Protein AF-A0A0C4E0H6-F1 (afdb_monomer_lite)

Sequence (245 aa):
MAPHNDAPSPPGLYSAGFNTNGSAPRPVGPSALRLGDFTPTESPLSSSFGSSSLGNSAGMHLTRPLLPGVYVPTMCFFDPKTEDVDEAMIAEHAVRLAKAGVTGLATQGSNGEAVHLTHEERRLVTSTTRKALDGAGYSDMPLVSLAAGGHGILAGLANIAPRACVRTIELYREGKLAEAQAMQEVLSRGDWTAIQGGVVGVKSGLQSLMGYGGYARSPLPRPTPEQAKKWREGFEELYALEKSL

Radius of gyration: 22.54 Å; chains: 1; bounding box: 62×49×67 Å

pLDDT: mean 73.3, std 23.87, range [27.86, 97.75]

Secondary structure (DSSP, 8-state):
-PPP-PPPPPTTSS-S--------PPP-PPP------------TT--------S--S-------PPPSS-EEEPPP-B-TTT--B-HHHHHHHHHHHHHTT-SEEE-S-TTTGGGTS-HHHHHHHHHHHHHHHHHTT-TTS-EE-GGGT------GGGGT-HHHHHHHHHHHHTT-HHHHHHHHHHHHHHHHHHHHHHHHHHHHHHHHHHS---PPPTTSPPPPHHHHHHHHHHTHHHHHHHHH-

Structure (mmCIF, N/CA/C/O backbone):
data_AF-A0A0C4E0H6-F1
#
_entry.id   AF-A0A0C4E0H6-F1
#
loop_
_atom_site.group_PDB
_atom_site.id
_atom_site.type_symbol
_atom_site.label_atom_id
_atom_site.label_alt_id
_atom_site.label_comp_id
_atom_site.label_asym_id
_atom_site.label_entity_id
_atom_site.label_seq_id
_atom_site.pdbx_PDB_ins_code
_atom_site.Cartn_x
_atom_site.Cartn_y
_atom_site.Cartn_z
_atom_site.occupancy
_atom_site.B_iso_or_equiv
_atom_site.auth_seq_id
_atom_site.auth_comp_id
_atom_site.auth_asym_id
_atom_site.auth_atom_id
_atom_site.pdbx_PDB_model_num
ATOM 1 N N . MET A 1 1 ? -11.657 11.961 -35.311 1.00 38.44 1 MET A N 1
ATOM 2 C CA . MET A 1 1 ? -12.016 10.901 -34.343 1.00 38.44 1 MET A CA 1
ATOM 3 C C . MET A 1 1 ? -12.626 9.755 -35.126 1.00 38.44 1 MET A C 1
ATOM 5 O O . MET A 1 1 ? -13.527 10.017 -35.909 1.00 38.44 1 MET A O 1
ATOM 9 N N . ALA A 1 2 ? -12.116 8.533 -34.980 1.00 30.56 2 ALA A N 1
ATOM 10 C CA . ALA A 1 2 ? -12.784 7.353 -35.527 1.00 30.56 2 ALA A CA 1
ATOM 11 C C . ALA A 1 2 ? -13.873 6.897 -34.533 1.00 30.56 2 ALA A C 1
ATOM 13 O O . ALA A 1 2 ? -13.603 6.916 -33.330 1.00 30.56 2 ALA A O 1
ATOM 14 N N . PRO A 1 3 ? -15.087 6.540 -34.986 1.00 39.16 3 PRO A N 1
ATOM 15 C CA . PRO A 1 3 ? -16.165 6.130 -34.093 1.00 39.16 3 PRO A CA 1
ATOM 16 C C . PRO A 1 3 ? -15.876 4.750 -33.483 1.00 39.16 3 PRO A C 1
ATOM 18 O O . PRO A 1 3 ? -15.485 3.814 -34.178 1.00 39.16 3 PRO A O 1
ATOM 21 N N . HIS A 1 4 ? -16.058 4.644 -32.167 1.00 40.97 4 HIS A N 1
ATOM 22 C CA . HIS A 1 4 ? -16.036 3.387 -31.423 1.00 40.97 4 HIS A CA 1
ATOM 23 C C . HIS A 1 4 ? -17.322 2.606 -31.749 1.00 40.97 4 HIS A C 1
ATOM 25 O O . HIS A 1 4 ? -18.414 3.084 -31.458 1.00 40.97 4 HIS A O 1
ATOM 31 N N . ASN A 1 5 ? -17.201 1.422 -32.353 1.00 39.44 5 ASN A N 1
ATOM 32 C CA . ASN A 1 5 ? -18.299 0.458 -32.440 1.00 39.44 5 ASN A CA 1
ATOM 33 C C . ASN A 1 5 ? -18.228 -0.452 -31.212 1.00 39.44 5 ASN A C 1
ATOM 35 O O . ASN A 1 5 ? -17.562 -1.489 -31.238 1.00 39.44 5 ASN A O 1
ATOM 39 N N . ASP A 1 6 ? -18.887 -0.054 -30.128 1.00 55.16 6 ASP A N 1
ATOM 40 C CA . ASP A 1 6 ? -19.193 -0.986 -29.047 1.00 55.16 6 ASP A CA 1
ATOM 41 C C . ASP A 1 6 ? -20.235 -1.997 -29.550 1.00 55.16 6 ASP A C 1
ATOM 43 O O . ASP A 1 6 ? -21.166 -1.644 -30.277 1.00 55.16 6 ASP A O 1
ATOM 47 N N . ALA A 1 7 ? -20.081 -3.272 -29.184 1.00 40.34 7 ALA A N 1
ATOM 48 C CA . ALA A 1 7 ? -21.150 -4.243 -29.384 1.00 40.34 7 ALA A CA 1
ATOM 49 C C . ALA A 1 7 ? -22.369 -3.774 -28.565 1.00 40.34 7 ALA A C 1
ATOM 51 O O . ALA A 1 7 ? -22.211 -3.526 -27.366 1.00 40.34 7 ALA A O 1
ATOM 52 N N . PRO A 1 8 ? -23.563 -3.620 -29.166 1.00 41.94 8 PRO A N 1
ATOM 53 C CA . PRO A 1 8 ? -24.724 -3.160 -28.424 1.00 41.94 8 PRO A CA 1
ATOM 54 C C . PRO A 1 8 ? -25.072 -4.187 -27.346 1.00 41.94 8 PRO A C 1
ATOM 56 O O . PRO A 1 8 ? -25.330 -5.356 -27.640 1.00 41.94 8 PRO A O 1
ATOM 59 N N . SER A 1 9 ? -25.096 -3.742 -26.090 1.00 42.88 9 SER A N 1
ATOM 60 C CA . SER A 1 9 ? -25.770 -4.469 -25.017 1.00 42.88 9 SER A CA 1
ATOM 61 C C . SER A 1 9 ? -27.219 -4.727 -25.451 1.00 42.88 9 SER A C 1
ATOM 63 O O . SER A 1 9 ? -27.852 -3.802 -25.972 1.00 42.88 9 SER A O 1
ATOM 65 N N . PRO A 1 10 ? -27.769 -5.941 -25.272 1.00 43.47 10 PRO A N 1
ATOM 66 C CA . PRO A 1 10 ? -29.134 -6.235 -25.687 1.00 43.47 10 PRO A CA 1
ATOM 67 C C . PRO A 1 10 ? -30.111 -5.238 -25.033 1.00 43.47 10 PRO A C 1
ATOM 69 O O . PRO A 1 10 ? -30.082 -5.065 -23.809 1.00 43.47 10 PRO A O 1
ATOM 72 N N . PRO A 1 11 ? -30.950 -4.540 -25.820 1.00 37.25 11 PRO A N 1
ATOM 73 C CA . PRO A 1 11 ? -31.874 -3.550 -25.283 1.00 37.25 11 PRO A CA 1
ATOM 74 C C . PRO A 1 11 ? -32.958 -4.245 -24.446 1.00 37.25 11 PRO A C 1
ATOM 76 O O . PRO A 1 11 ? -33.650 -5.129 -24.944 1.00 37.25 11 PRO A O 1
ATOM 79 N N . GLY A 1 12 ? -33.105 -3.844 -23.175 1.00 43.94 12 GLY A N 1
ATOM 80 C CA . GLY A 1 12 ? -34.230 -4.262 -22.321 1.00 43.94 12 GLY A CA 1
ATOM 81 C C . GLY A 1 12 ? -33.934 -4.599 -20.853 1.00 43.94 12 GLY A C 1
ATOM 82 O O . GLY A 1 12 ? -34.880 -4.801 -20.101 1.00 43.94 12 GLY A O 1
ATOM 83 N N . LEU A 1 13 ? -32.675 -4.640 -20.399 1.00 39.34 13 LEU A N 1
ATOM 84 C CA . LEU A 1 13 ? -32.350 -5.085 -19.025 1.00 39.34 13 LEU A CA 1
ATOM 85 C C . LEU A 1 13 ? -32.173 -3.970 -17.980 1.00 39.34 13 LEU A C 1
ATOM 87 O O . LEU A 1 13 ? -32.006 -4.263 -16.799 1.00 39.34 13 LEU A O 1
ATOM 91 N N . TYR A 1 14 ? -32.252 -2.697 -18.377 1.00 41.62 14 TYR A N 1
ATOM 92 C CA . TYR A 1 14 ? -31.982 -1.568 -17.480 1.00 41.62 14 TYR A CA 1
ATOM 93 C C . TYR A 1 14 ? -32.961 -0.421 -17.721 1.00 41.62 14 TYR A C 1
ATOM 95 O O . TYR A 1 14 ? -32.590 0.591 -18.304 1.00 41.62 14 TYR A O 1
ATOM 103 N N . SER A 1 15 ? -34.227 -0.599 -17.339 1.00 35.44 15 SER A N 1
ATOM 104 C CA . SER A 1 15 ? -35.131 0.468 -16.871 1.00 35.44 15 SER A CA 1
ATOM 105 C C . SER A 1 15 ? -36.555 -0.067 -16.758 1.00 35.44 15 SER A C 1
ATOM 107 O O . SER A 1 15 ? -37.326 -0.026 -17.712 1.00 35.44 15 SER A O 1
ATOM 109 N N . ALA A 1 16 ? -36.935 -0.491 -15.558 1.00 33.41 16 ALA A N 1
ATOM 110 C CA . ALA A 1 16 ? -38.291 -0.257 -15.090 1.00 33.41 16 ALA A CA 1
ATOM 111 C C . ALA A 1 16 ? -38.191 0.708 -13.902 1.00 33.41 16 ALA A C 1
ATOM 113 O O . ALA A 1 16 ? -37.859 0.305 -12.793 1.00 33.41 16 ALA A O 1
ATOM 114 N N . GLY A 1 17 ? -38.455 1.990 -14.177 1.00 34.19 17 GLY A N 1
ATOM 115 C CA . GLY A 1 17 ? -38.968 2.935 -13.185 1.00 34.19 17 GLY A CA 1
ATOM 116 C C . GLY A 1 17 ? -37.952 3.831 -12.485 1.00 34.19 17 GLY A C 1
ATOM 117 O O . GLY A 1 17 ? -37.821 3.758 -11.269 1.00 34.19 17 GLY A O 1
ATOM 118 N N . PHE A 1 18 ? -37.331 4.762 -13.213 1.00 31.30 18 PHE A N 1
ATOM 119 C CA . PHE A 1 18 ? -36.891 6.020 -12.600 1.00 31.30 18 PHE A CA 1
ATOM 120 C C . PHE A 1 18 ? -37.635 7.204 -13.232 1.00 31.30 18 PHE A C 1
ATOM 122 O O . PHE A 1 18 ? -37.412 7.551 -14.386 1.00 31.30 18 PHE A O 1
ATOM 129 N N . ASN A 1 19 ? -38.495 7.805 -12.401 1.00 36.66 19 ASN A N 1
ATOM 130 C CA . ASN A 1 19 ? -39.234 9.069 -12.525 1.00 36.66 19 ASN A CA 1
ATOM 131 C C . ASN A 1 19 ? -40.496 9.122 -13.406 1.00 36.66 19 ASN A C 1
ATOM 133 O O . ASN A 1 19 ? -40.440 9.135 -14.629 1.00 36.66 19 ASN A O 1
ATOM 137 N N . THR A 1 20 ? -41.658 9.345 -12.777 1.00 35.31 20 THR A N 1
ATOM 138 C CA . THR A 1 20 ? -42.216 10.703 -12.554 1.00 35.31 20 THR A CA 1
ATOM 139 C C . THR A 1 20 ? -43.505 10.663 -11.705 1.00 35.31 20 THR A C 1
ATOM 141 O O . THR A 1 20 ? -44.251 9.692 -11.748 1.00 35.31 20 THR A O 1
ATOM 144 N N . ASN A 1 21 ? -43.749 11.766 -10.977 1.00 31.03 21 ASN A N 1
ATOM 145 C CA . ASN A 1 21 ? -44.987 12.219 -10.307 1.00 31.03 21 ASN A CA 1
ATOM 146 C C . ASN A 1 21 ? -45.155 11.980 -8.786 1.00 31.03 21 ASN A C 1
ATOM 148 O O . ASN A 1 21 ? -45.764 11.019 -8.337 1.00 31.03 21 ASN A O 1
ATOM 152 N N . GLY A 1 22 ? -44.748 12.989 -8.000 1.00 42.62 22 GLY A N 1
ATOM 153 C CA . GLY A 1 22 ? -45.728 13.755 -7.212 1.00 42.62 22 GLY A CA 1
ATOM 154 C C . GLY A 1 22 ? -46.175 13.266 -5.828 1.00 42.62 22 GLY A C 1
ATOM 155 O O . GLY A 1 22 ? -47.286 13.606 -5.433 1.00 42.62 22 GLY A O 1
ATOM 156 N N . SER A 1 23 ? -45.366 12.544 -5.050 1.00 32.97 23 SER A N 1
ATOM 157 C CA . SER A 1 23 ? -45.744 12.186 -3.669 1.00 32.97 23 SER A CA 1
ATOM 158 C C . SER A 1 23 ? -44.582 12.295 -2.677 1.00 32.97 23 SER A C 1
ATOM 160 O O . SER A 1 23 ? -43.460 11.922 -3.006 1.00 32.97 23 SER A O 1
ATOM 162 N N . ALA A 1 24 ? -44.885 12.816 -1.482 1.00 36.06 24 ALA A N 1
ATOM 163 C CA . ALA A 1 24 ? -43.998 13.108 -0.349 1.00 36.06 24 ALA A CA 1
ATOM 164 C C . ALA A 1 24 ? -42.931 12.025 -0.039 1.00 36.06 24 ALA A C 1
ATOM 166 O O . ALA A 1 24 ? -43.155 10.847 -0.329 1.00 36.06 24 ALA A O 1
ATOM 167 N N . PRO A 1 25 ? -41.789 12.392 0.587 1.00 34.78 25 PRO A N 1
ATOM 168 C CA . PRO A 1 25 ? -40.714 11.448 0.888 1.00 34.78 25 PRO A CA 1
ATOM 169 C C . PRO A 1 25 ? -41.218 10.281 1.749 1.00 34.78 25 PRO A C 1
ATOM 171 O O . PRO A 1 25 ? -41.785 10.478 2.824 1.00 34.78 25 PRO A O 1
ATOM 174 N N . ARG A 1 26 ? -41.010 9.049 1.262 1.00 32.28 26 ARG A N 1
ATOM 175 C CA . ARG A 1 26 ? -41.299 7.820 2.012 1.00 32.28 26 ARG A CA 1
ATOM 176 C C . ARG A 1 26 ? -40.284 7.640 3.152 1.00 32.28 26 ARG A C 1
ATOM 178 O O . ARG A 1 26 ? -39.106 7.934 2.948 1.00 32.28 26 ARG A O 1
ATOM 185 N N . PRO A 1 27 ? -40.695 7.087 4.307 1.00 32.78 27 PRO A N 1
ATOM 186 C CA . PRO A 1 27 ? -39.764 6.732 5.371 1.00 32.78 27 PRO A CA 1
ATOM 187 C C . PRO A 1 27 ? -38.804 5.641 4.885 1.00 32.78 27 PRO A C 1
ATOM 189 O O . PRO A 1 27 ? -39.230 4.666 4.260 1.00 32.78 27 PRO A O 1
ATOM 192 N N . VAL A 1 28 ? -37.516 5.796 5.187 1.00 41.84 28 VAL A N 1
ATOM 193 C CA . VAL A 1 28 ? -36.488 4.791 4.898 1.00 41.84 28 VAL A CA 1
ATOM 194 C C . VAL A 1 28 ? -36.649 3.645 5.900 1.00 41.84 28 VAL A C 1
ATOM 196 O O . VAL A 1 28 ? -36.271 3.764 7.062 1.00 41.84 28 VAL A O 1
ATOM 199 N N . GLY A 1 29 ? -37.277 2.553 5.464 1.00 36.75 29 GLY A N 1
ATOM 200 C CA . GLY A 1 29 ? -37.280 1.278 6.185 1.00 36.75 29 GLY A CA 1
ATOM 201 C C . GLY A 1 29 ? -35.972 0.501 5.965 1.00 36.75 29 GLY A C 1
ATOM 202 O O . GLY A 1 29 ? -35.246 0.792 5.010 1.00 36.75 29 GLY A O 1
ATOM 203 N N . PRO A 1 30 ? -35.652 -0.484 6.824 1.00 34.16 30 PRO A N 1
ATOM 204 C CA . PRO A 1 30 ? -34.407 -1.241 6.741 1.00 34.16 30 PRO A CA 1
ATOM 205 C C . PRO A 1 30 ? -34.328 -2.035 5.430 1.00 34.16 30 PRO A C 1
ATOM 207 O O . PRO A 1 30 ? -35.308 -2.637 4.988 1.00 34.16 30 PRO A O 1
ATOM 210 N N . SER A 1 31 ? -33.147 -2.009 4.810 1.00 36.25 31 SER A N 1
ATOM 211 C CA . SER A 1 31 ? -32.854 -2.650 3.525 1.00 36.25 31 SER A CA 1
ATOM 212 C C . SER A 1 31 ? -33.171 -4.152 3.544 1.00 36.25 31 SER A C 1
ATOM 214 O O . SER A 1 31 ? -32.832 -4.861 4.491 1.00 36.25 31 SER A O 1
ATOM 216 N N . ALA A 1 32 ? -33.803 -4.644 2.477 1.00 34.06 32 ALA A N 1
ATOM 217 C CA . ALA A 1 32 ? -34.309 -6.011 2.327 1.00 34.06 32 ALA A CA 1
ATOM 218 C C . ALA A 1 32 ? -33.229 -7.066 1.995 1.00 34.06 32 ALA A C 1
ATOM 220 O O . ALA A 1 32 ? -33.521 -8.075 1.357 1.00 34.06 32 ALA A O 1
ATOM 221 N N . LEU A 1 33 ? -31.990 -6.880 2.454 1.00 33.66 33 LEU A N 1
ATOM 222 C CA . LEU A 1 33 ? -30.971 -7.934 2.446 1.00 33.66 33 LEU A CA 1
ATOM 223 C C . LEU A 1 33 ? -31.203 -8.867 3.644 1.00 33.66 33 LEU A C 1
ATOM 225 O O . LEU A 1 33 ? -30.426 -8.888 4.596 1.00 33.66 33 LEU A O 1
ATOM 229 N N . ARG A 1 34 ? -32.316 -9.612 3.638 1.00 32.59 34 ARG A N 1
ATOM 230 C CA . ARG A 1 34 ? -32.509 -10.710 4.593 1.00 32.59 34 ARG A CA 1
ATOM 231 C C . ARG A 1 34 ? -31.745 -11.943 4.118 1.00 32.59 34 ARG A C 1
ATOM 233 O O . ARG A 1 34 ? -31.964 -12.423 3.010 1.00 32.59 34 ARG A O 1
ATOM 240 N N . LEU A 1 35 ? -30.870 -12.407 5.012 1.00 36.66 35 LEU A N 1
ATOM 241 C CA . LEU A 1 35 ? -30.240 -13.723 5.073 1.00 36.66 35 LEU A CA 1
ATOM 242 C C . LEU A 1 35 ? -31.135 -14.820 4.474 1.00 36.66 35 LEU A C 1
ATOM 244 O O . LEU A 1 35 ? -32.225 -15.076 4.981 1.00 36.66 35 LEU A O 1
ATOM 248 N N . GLY A 1 36 ? -30.628 -15.522 3.462 1.00 28.92 36 GLY A N 1
ATOM 249 C CA . GLY A 1 36 ? -30.818 -16.968 3.447 1.00 28.92 36 GLY A CA 1
ATOM 250 C C . GLY A 1 36 ? -29.901 -17.539 4.525 1.00 28.92 36 GLY A C 1
ATOM 251 O O . GLY A 1 36 ? -28.746 -17.117 4.604 1.00 28.92 36 GLY A O 1
ATOM 252 N N . ASP A 1 37 ? -30.425 -18.420 5.375 1.00 34.72 37 ASP A N 1
ATOM 253 C CA . ASP A 1 37 ? -29.683 -19.097 6.438 1.00 34.72 37 ASP A CA 1
ATOM 254 C C . ASP A 1 37 ? -28.459 -19.820 5.862 1.00 34.72 37 ASP A C 1
ATOM 256 O O . ASP A 1 37 ? -28.522 -20.965 5.416 1.00 34.72 37 ASP A O 1
ATOM 260 N N . PHE A 1 38 ? -27.319 -19.133 5.856 1.00 33.09 38 PHE A N 1
ATOM 261 C CA . PHE A 1 38 ? -26.025 -19.746 5.622 1.00 33.09 38 PHE A CA 1
ATOM 262 C C . PHE A 1 38 ? -25.625 -20.446 6.917 1.00 33.09 38 PHE A C 1
ATOM 264 O O . PHE A 1 38 ? -25.011 -19.858 7.805 1.00 33.09 38 PHE A O 1
ATOM 271 N N . THR A 1 39 ? -25.969 -21.724 7.031 1.00 33.44 39 THR A N 1
ATOM 272 C CA . THR A 1 39 ? -25.199 -22.628 7.884 1.00 33.44 39 THR A CA 1
ATOM 273 C C . THR A 1 39 ? -23.803 -22.733 7.266 1.00 33.44 39 THR A C 1
ATOM 275 O O . THR A 1 39 ? -23.714 -23.131 6.100 1.00 33.44 39 THR A O 1
ATOM 278 N N . PRO A 1 40 ? -22.716 -22.373 7.969 1.00 35.38 40 PRO A N 1
ATOM 279 C CA . PRO A 1 40 ? -21.374 -22.533 7.433 1.00 35.38 40 PRO A CA 1
ATOM 280 C C . PRO A 1 40 ? -21.113 -24.032 7.271 1.00 35.38 40 PRO A C 1
ATOM 282 O O . PRO A 1 40 ? -20.831 -24.733 8.237 1.00 35.38 40 PRO A O 1
ATOM 285 N N . THR A 1 41 ? -21.249 -24.557 6.057 1.00 35.12 41 THR A N 1
ATOM 286 C CA . THR A 1 41 ? -20.635 -25.840 5.724 1.00 35.12 41 THR A CA 1
ATOM 287 C C . THR A 1 41 ? -19.135 -25.613 5.769 1.00 35.12 41 THR A C 1
ATOM 289 O O . THR A 1 41 ? -18.645 -24.724 5.067 1.00 35.12 41 THR A O 1
ATOM 292 N N . GLU A 1 42 ? -18.436 -26.367 6.619 1.00 32.16 42 GLU A N 1
ATOM 293 C CA . GLU A 1 42 ? -16.986 -26.300 6.782 1.00 32.16 42 GLU A CA 1
ATOM 294 C C . GLU A 1 42 ? -16.299 -26.337 5.416 1.00 32.16 42 GLU A C 1
ATOM 296 O O . GLU A 1 42 ? -16.199 -27.368 4.751 1.00 32.16 42 GLU A O 1
ATOM 301 N N . SER A 1 43 ? -15.846 -25.168 4.970 1.00 36.41 43 SER A N 1
ATOM 302 C CA . SER A 1 43 ? -14.885 -25.089 3.888 1.00 36.41 43 SER A CA 1
ATOM 303 C C . SER A 1 43 ? -13.557 -25.602 4.444 1.00 36.41 43 SER A C 1
ATOM 305 O O . SER A 1 43 ? -13.161 -25.160 5.524 1.00 36.41 43 SER A O 1
ATOM 307 N N . PRO A 1 44 ? -12.807 -26.451 3.725 1.00 31.31 44 PRO A N 1
ATOM 308 C CA . PRO A 1 44 ? -11.457 -26.848 4.130 1.00 31.31 44 PRO A CA 1
ATOM 309 C C . PRO A 1 44 ? -10.467 -25.665 4.188 1.00 31.31 44 PRO A C 1
ATOM 311 O O . PRO A 1 44 ? -9.332 -25.834 4.619 1.00 31.31 44 PRO A O 1
ATOM 314 N N . LEU A 1 45 ? -10.892 -24.459 3.785 1.00 33.94 45 LEU A N 1
ATOM 315 C CA . LEU A 1 45 ? -10.165 -23.196 3.958 1.00 33.94 45 LEU A CA 1
ATOM 316 C C . LEU A 1 45 ? -10.609 -22.396 5.204 1.00 33.94 45 LEU A C 1
ATOM 318 O O . LEU A 1 45 ? -10.070 -21.324 5.465 1.00 33.94 45 LEU A O 1
ATOM 322 N N . SER A 1 46 ? -11.591 -22.890 5.965 1.00 37.31 46 SER A N 1
ATOM 323 C CA . SER A 1 46 ? -12.155 -22.269 7.171 1.00 37.31 46 SER A CA 1
ATOM 324 C C . SER A 1 46 ? -11.554 -22.874 8.438 1.00 37.31 46 SER A C 1
ATOM 326 O O . SER A 1 46 ? -12.256 -23.375 9.313 1.00 37.31 46 SER A O 1
ATOM 328 N N . SER A 1 47 ? -10.236 -22.829 8.571 1.00 30.94 47 SER A N 1
ATOM 329 C CA . SER A 1 47 ? -9.611 -23.028 9.874 1.00 30.94 47 SER A CA 1
ATOM 330 C C . SER A 1 47 ? -9.757 -21.737 10.682 1.00 30.94 47 SER A C 1
ATOM 332 O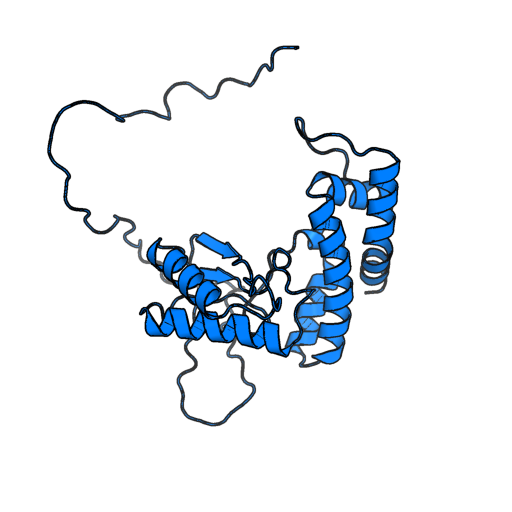 O . SER A 1 47 ? -9.082 -20.742 10.414 1.00 30.94 47 SER A O 1
ATOM 334 N N . SER A 1 48 ? -10.660 -21.753 11.664 1.00 35.22 48 SER A N 1
ATOM 335 C CA . SER A 1 48 ? -10.698 -20.784 12.761 1.00 35.22 48 SER A CA 1
ATOM 336 C C . SER A 1 48 ? -9.315 -20.709 13.407 1.00 35.22 48 SER A C 1
ATOM 338 O O . SER A 1 48 ? -8.906 -21.627 14.113 1.00 35.22 48 SER A O 1
ATOM 340 N N . PHE A 1 49 ? -8.580 -19.628 13.158 1.00 36.09 49 PHE A N 1
ATOM 341 C CA . PHE A 1 49 ? -7.271 -19.409 13.764 1.00 36.09 49 PHE A CA 1
ATOM 342 C C . PHE A 1 49 ? -7.401 -18.446 14.942 1.00 36.09 49 PHE A C 1
ATOM 344 O O . PHE A 1 49 ? -7.588 -17.243 14.773 1.00 36.09 49 PHE A O 1
ATOM 351 N N . GLY A 1 50 ? -7.294 -18.991 16.155 1.00 31.89 50 GLY A N 1
ATOM 352 C CA . GLY A 1 50 ? -7.035 -18.204 17.353 1.00 31.89 50 GLY A CA 1
ATOM 353 C C . GLY A 1 50 ? -5.582 -17.737 17.346 1.00 31.89 50 GLY A C 1
ATOM 354 O O . GLY A 1 50 ? -4.668 -18.557 17.383 1.00 31.89 50 GLY A O 1
ATOM 355 N N . SER A 1 51 ? -5.365 -16.423 17.288 1.00 33.97 51 SER A N 1
ATOM 356 C CA . SER A 1 51 ? -4.041 -15.830 17.477 1.00 33.97 51 SER A CA 1
ATOM 357 C C . SER A 1 51 ? -3.715 -15.829 18.969 1.00 33.97 51 SER A C 1
ATOM 359 O O . SER A 1 51 ? -4.173 -14.970 19.720 1.00 33.97 51 SER A O 1
ATOM 361 N N . SER A 1 52 ? -2.966 -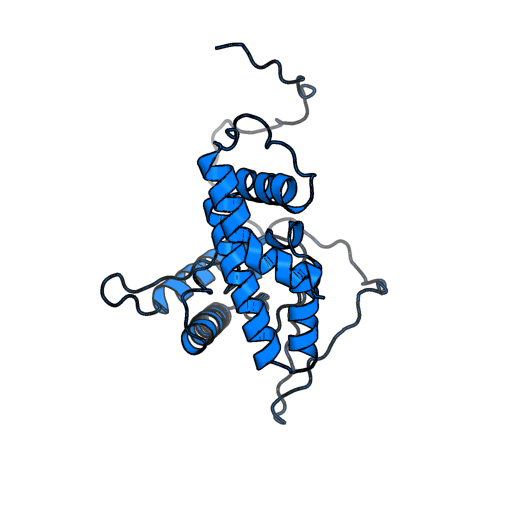16.828 19.429 1.00 33.94 52 SER A N 1
ATOM 362 C CA . SER A 1 52 ? -2.405 -16.836 20.777 1.00 33.94 52 SER A CA 1
ATOM 363 C C . SER A 1 52 ? -0.999 -16.240 20.749 1.00 33.94 52 SER A C 1
ATOM 365 O O . SER A 1 52 ? -0.021 -16.966 20.583 1.00 33.94 52 SER A O 1
ATOM 367 N N . SER A 1 53 ? -0.876 -14.929 20.951 1.00 34.44 53 SER A N 1
ATOM 368 C CA . SER A 1 53 ? 0.298 -14.383 21.636 1.00 34.44 53 SER A CA 1
ATOM 369 C C . SER A 1 53 ? 0.034 -12.994 22.226 1.00 34.44 53 SER A C 1
ATOM 371 O O . SER A 1 53 ? -0.419 -12.083 21.543 1.00 34.44 53 SER A O 1
ATOM 373 N N . LEU A 1 54 ? 0.410 -12.879 23.510 1.00 35.47 54 LEU A N 1
ATOM 374 C CA . LEU A 1 54 ? 0.470 -11.707 24.398 1.00 35.47 54 LEU A CA 1
ATOM 375 C C . LEU A 1 54 ? -0.767 -11.441 25.282 1.00 35.47 54 LEU A C 1
ATOM 377 O O . LEU A 1 54 ? -1.706 -10.754 24.900 1.00 35.47 54 LEU A O 1
ATOM 381 N N . GLY A 1 55 ? -0.669 -11.900 26.539 1.00 27.86 55 GLY A N 1
ATOM 382 C CA . GLY A 1 55 ? -1.377 -11.319 27.686 1.00 27.86 55 GLY A CA 1
ATOM 383 C C . GLY A 1 55 ? -2.444 -12.211 28.318 1.00 27.86 55 GLY A C 1
ATOM 384 O O . GLY A 1 55 ? -3.581 -12.259 27.866 1.00 27.86 55 GLY A O 1
ATOM 385 N N . ASN A 1 56 ? -2.089 -12.872 29.420 1.00 35.91 56 ASN A N 1
ATOM 386 C CA . ASN A 1 56 ? -3.019 -13.588 30.286 1.00 35.91 56 ASN A CA 1
ATOM 387 C C . ASN A 1 56 ? -3.899 -12.584 31.059 1.00 35.91 56 ASN A C 1
ATOM 389 O O . ASN A 1 56 ? -3.556 -12.204 32.173 1.00 35.91 56 ASN A O 1
ATOM 393 N N . SER A 1 57 ? -5.010 -12.153 30.458 1.00 31.56 57 SER A N 1
ATOM 394 C CA . SER A 1 57 ? -6.131 -11.480 31.127 1.00 31.56 57 SER A CA 1
ATOM 395 C C . SER A 1 57 ? -7.423 -11.860 30.407 1.00 31.56 57 SER A C 1
ATOM 397 O O . SER A 1 57 ? -7.490 -11.794 29.184 1.00 31.56 57 SER A O 1
ATOM 399 N N . ALA A 1 58 ? -8.439 -12.276 31.163 1.00 32.50 58 ALA A N 1
ATOM 400 C CA . ALA A 1 58 ? -9.723 -12.801 30.697 1.00 32.50 58 ALA A CA 1
ATOM 401 C C . ALA A 1 58 ? -10.576 -11.781 29.902 1.00 32.50 58 ALA A C 1
ATOM 403 O O . ALA A 1 58 ? -11.600 -11.301 30.381 1.00 32.50 58 ALA A O 1
ATOM 404 N N . GLY A 1 59 ? -10.164 -11.454 28.678 1.00 32.16 59 GLY A N 1
ATOM 405 C CA . GLY A 1 59 ? -10.968 -10.756 27.681 1.00 32.16 59 GLY A CA 1
ATOM 406 C C . GLY A 1 59 ? -11.309 -11.720 26.552 1.00 32.16 59 GLY A C 1
ATOM 407 O O . GLY A 1 59 ? -10.411 -12.296 25.944 1.00 32.16 59 GLY A O 1
ATOM 408 N N . MET A 1 60 ? -12.597 -11.922 26.272 1.00 35.06 60 MET A N 1
ATOM 409 C CA . MET A 1 60 ? -13.029 -12.662 25.086 1.00 35.06 60 MET A CA 1
ATOM 410 C C . MET A 1 60 ? -12.352 -12.054 23.852 1.00 35.06 60 MET A C 1
ATOM 412 O O . MET A 1 60 ? -12.551 -10.874 23.559 1.00 35.06 60 MET A O 1
ATOM 416 N N . HIS A 1 61 ? -11.543 -12.833 23.137 1.00 42.69 61 HIS A N 1
ATOM 417 C CA . HIS A 1 61 ? -10.971 -12.401 21.869 1.00 42.69 61 HIS A CA 1
ATOM 418 C C . HIS A 1 61 ? -12.120 -12.251 20.862 1.00 42.69 61 HIS A C 1
ATOM 420 O O . HIS A 1 61 ? -12.562 -13.233 20.270 1.00 42.69 61 HIS A O 1
ATOM 426 N N . LEU A 1 62 ? -12.649 -11.031 20.720 1.00 55.94 62 LEU A N 1
ATOM 427 C CA . LEU A 1 62 ? -13.706 -10.696 19.766 1.00 55.94 62 LEU A CA 1
ATOM 428 C C . LEU A 1 62 ? -13.203 -10.979 18.347 1.00 55.94 62 LEU A C 1
ATOM 430 O O . LEU A 1 62 ? -12.504 -10.165 17.736 1.00 55.94 62 LEU A O 1
ATOM 434 N N . THR A 1 63 ? -13.546 -12.156 17.831 1.00 61.00 63 THR A N 1
ATOM 435 C CA . THR A 1 63 ? -13.331 -12.520 16.435 1.00 61.00 63 THR A CA 1
ATOM 436 C C . THR A 1 63 ? -14.267 -11.685 15.574 1.00 61.00 63 THR A C 1
ATOM 438 O O . THR A 1 63 ? -15.484 -11.771 15.724 1.00 61.00 63 THR A O 1
ATOM 441 N N . ARG A 1 64 ? -13.700 -10.882 14.673 1.00 74.69 64 ARG A N 1
ATOM 442 C CA . ARG A 1 64 ? -14.450 -10.077 13.701 1.00 74.69 64 ARG A CA 1
ATOM 443 C C . ARG A 1 64 ? -14.290 -10.719 12.323 1.00 74.69 64 ARG A C 1
ATOM 445 O O . ARG A 1 64 ? -13.288 -10.441 11.659 1.00 74.69 64 ARG A O 1
ATOM 452 N N . PRO A 1 65 ? -15.183 -11.640 11.921 1.00 73.69 65 PRO A N 1
ATOM 453 C CA . PRO A 1 65 ? -15.053 -12.324 10.643 1.00 73.69 65 PRO A CA 1
ATOM 454 C C . PRO A 1 65 ? -15.179 -11.331 9.486 1.00 73.69 65 PRO A C 1
ATOM 456 O O . PRO A 1 65 ? -15.862 -10.310 9.587 1.00 73.69 65 PRO A O 1
ATOM 459 N N . LEU A 1 66 ? -14.529 -11.645 8.366 1.00 77.94 66 LEU A N 1
ATOM 460 C CA . LEU A 1 66 ? -14.783 -10.919 7.131 1.00 77.94 66 LEU A CA 1
ATOM 461 C C . LEU A 1 66 ? -16.148 -11.348 6.589 1.00 77.94 66 LEU A C 1
ATOM 463 O O . LEU A 1 66 ? -16.387 -12.535 6.370 1.00 77.94 66 LEU A O 1
ATOM 467 N N . LEU A 1 67 ? -17.043 -10.384 6.399 1.00 74.81 67 LEU A N 1
ATOM 468 C CA . LEU A 1 67 ? -18.388 -10.597 5.883 1.00 74.81 67 LEU A CA 1
ATOM 469 C C . LEU A 1 67 ? -18.439 -10.151 4.418 1.00 74.81 67 LEU A C 1
ATOM 471 O O . LEU A 1 67 ? -17.736 -9.213 4.049 1.00 74.81 67 LEU A O 1
ATOM 475 N N . PRO A 1 68 ? -19.268 -10.764 3.561 1.00 69.62 68 PRO A N 1
ATOM 476 C CA . PRO A 1 68 ? -19.474 -10.259 2.209 1.00 69.62 68 PRO A CA 1
ATOM 477 C C . PRO A 1 68 ? -19.929 -8.792 2.216 1.00 69.62 68 PRO A C 1
ATOM 479 O O . PRO A 1 68 ? -20.879 -8.436 2.912 1.00 69.62 68 PRO A O 1
ATOM 482 N N . GLY A 1 69 ? -19.273 -7.948 1.417 1.00 76.00 69 GLY A N 1
ATOM 483 C CA . GLY A 1 69 ? -19.667 -6.555 1.229 1.00 76.00 69 GLY A CA 1
ATOM 484 C C . GLY A 1 69 ? -18.502 -5.630 0.882 1.00 76.00 69 GLY A C 1
ATOM 485 O O . GLY A 1 69 ? -17.499 -6.066 0.316 1.00 76.00 69 GLY A O 1
ATOM 486 N N . VAL A 1 70 ? -18.654 -4.334 1.163 1.00 75.81 70 VAL A N 1
ATOM 487 C CA . VAL A 1 70 ? -17.708 -3.294 0.723 1.00 75.81 70 VAL A CA 1
ATOM 488 C C . VAL A 1 70 ? -16.636 -3.067 1.786 1.00 75.81 70 VAL A C 1
ATOM 490 O O . VAL A 1 70 ? -16.944 -2.604 2.881 1.00 75.81 70 VAL A O 1
ATOM 493 N N . TYR A 1 71 ? -15.376 -3.336 1.444 1.00 83.81 71 TYR A N 1
ATOM 494 C CA . TYR A 1 71 ? -14.217 -3.001 2.275 1.00 83.81 71 TYR A CA 1
ATOM 495 C C . TYR A 1 71 ? -13.514 -1.772 1.726 1.00 83.81 71 TYR A C 1
ATOM 497 O O . TYR A 1 71 ? -13.152 -1.740 0.549 1.00 83.81 71 TYR A O 1
ATOM 505 N N . VAL A 1 72 ? -13.311 -0.769 2.578 1.00 84.62 72 VAL A N 1
ATOM 506 C CA . VAL A 1 72 ? -12.714 0.500 2.153 1.00 84.62 72 VAL A CA 1
ATOM 507 C C . VAL A 1 72 ? -11.271 0.602 2.636 1.00 84.62 72 VAL A C 1
ATOM 509 O O . VAL A 1 72 ? -11.057 0.626 3.850 1.00 84.62 72 VAL A O 1
ATOM 512 N N . PRO A 1 73 ? -10.281 0.711 1.730 1.00 84.44 73 PRO A N 1
ATOM 513 C CA . PRO A 1 73 ? -8.949 1.156 2.110 1.00 84.44 73 PRO A CA 1
ATOM 514 C C . PRO A 1 73 ? -9.017 2.629 2.524 1.00 84.44 73 PRO A C 1
ATOM 516 O O . PRO A 1 73 ? -9.409 3.487 1.731 1.00 84.44 73 PRO A O 1
ATOM 519 N N . THR A 1 74 ? -8.688 2.925 3.778 1.00 86.19 74 THR A N 1
ATOM 520 C CA . THR A 1 74 ? -8.791 4.280 4.333 1.00 86.19 74 THR A CA 1
ATOM 521 C C . THR A 1 74 ? -7.523 5.084 4.071 1.00 86.19 74 THR A C 1
ATOM 523 O O . THR A 1 74 ? -6.420 4.542 4.163 1.00 86.19 74 THR A O 1
ATOM 526 N N . MET A 1 75 ? -7.680 6.381 3.807 1.00 85.62 75 MET A N 1
ATOM 527 C CA . MET A 1 75 ? -6.561 7.322 3.691 1.00 85.62 75 MET A CA 1
ATOM 528 C C . MET A 1 75 ? -5.968 7.650 5.069 1.00 85.62 75 MET A C 1
ATOM 530 O O . MET A 1 75 ? -6.662 7.533 6.084 1.00 85.62 75 MET A O 1
ATOM 534 N N . CYS A 1 76 ? -4.699 8.061 5.094 1.00 87.00 76 CYS A N 1
ATOM 535 C CA . CYS A 1 76 ? -4.099 8.721 6.252 1.00 87.00 76 CYS A CA 1
ATOM 536 C C . CYS A 1 76 ? -4.308 10.235 6.118 1.00 87.00 76 CYS A C 1
ATOM 538 O O . CYS A 1 76 ? -4.384 10.745 5.002 1.00 87.00 76 CYS A O 1
ATOM 540 N N . PHE A 1 77 ? -4.448 10.934 7.239 1.00 91.19 77 PHE A N 1
ATOM 541 C CA . PHE A 1 77 ? -4.619 12.386 7.273 1.00 91.19 77 PHE A CA 1
ATOM 542 C C . PHE A 1 77 ? -3.552 12.984 8.183 1.00 91.19 77 PHE A C 1
ATOM 544 O O . PHE A 1 77 ? -3.146 12.333 9.148 1.00 91.19 77 PHE A O 1
ATOM 551 N N . PHE A 1 78 ? -3.115 14.200 7.865 1.00 92.31 78 PHE A N 1
ATOM 552 C CA . PHE A 1 78 ? -2.027 14.888 8.553 1.00 92.31 78 PHE A CA 1
ATOM 553 C C . PHE A 1 78 ? -2.381 16.347 8.820 1.00 92.31 78 PHE A C 1
ATOM 555 O O . PHE A 1 78 ? -3.139 16.954 8.055 1.00 92.31 78 PHE A O 1
ATOM 562 N N . ASP A 1 79 ? -1.795 16.915 9.870 1.00 93.38 79 ASP A N 1
ATOM 563 C CA . ASP A 1 79 ? -1.840 18.351 10.110 1.00 93.38 79 ASP A CA 1
ATOM 564 C C . ASP A 1 79 ? -1.133 19.087 8.955 1.00 93.38 79 ASP A C 1
ATOM 566 O O . ASP A 1 79 ? 0.001 18.754 8.604 1.00 93.38 79 ASP A O 1
ATOM 570 N N . PRO A 1 80 ? -1.757 20.114 8.351 1.00 91.69 80 PRO A N 1
ATOM 571 C CA . PRO A 1 80 ? -1.220 20.774 7.161 1.00 91.69 80 PRO A CA 1
ATOM 572 C C . PRO A 1 80 ? 0.038 21.619 7.417 1.00 91.69 80 PRO A C 1
ATOM 574 O O . PRO A 1 80 ? 0.595 22.167 6.465 1.00 91.69 80 PRO A O 1
ATOM 577 N N . LYS A 1 81 ? 0.447 21.815 8.676 1.00 93.44 81 LYS A N 1
ATOM 578 C CA . LYS A 1 81 ? 1.633 22.593 9.053 1.00 93.44 81 LYS A CA 1
ATOM 579 C C . LYS A 1 81 ? 2.735 21.722 9.633 1.00 93.44 81 LYS A C 1
ATOM 581 O O . LYS A 1 81 ? 3.894 21.980 9.324 1.00 93.44 81 LYS A O 1
ATOM 586 N N . THR A 1 82 ? 2.395 20.787 10.517 1.00 94.75 82 THR A N 1
ATOM 587 C CA . THR A 1 82 ? 3.392 19.938 11.187 1.00 94.75 82 THR A CA 1
ATOM 588 C C . THR A 1 82 ? 3.621 18.616 10.473 1.00 94.75 82 THR A C 1
ATOM 590 O O . THR A 1 82 ? 4.652 17.999 10.707 1.00 94.75 82 THR A O 1
ATOM 593 N N . GLU A 1 83 ? 2.698 18.213 9.592 1.00 90.31 83 GLU A N 1
ATOM 594 C CA . GLU A 1 83 ? 2.666 16.894 8.950 1.00 90.31 83 GLU A CA 1
ATOM 595 C C . GLU A 1 83 ? 2.521 15.729 9.947 1.00 90.31 83 GLU A C 1
ATOM 597 O O . GLU A 1 83 ? 2.663 14.570 9.568 1.00 90.31 83 GLU A O 1
ATOM 602 N N . ASP A 1 84 ? 2.172 16.012 11.208 1.00 92.25 84 ASP A N 1
ATOM 603 C CA . ASP A 1 84 ? 1.848 14.981 12.194 1.00 92.25 84 ASP A CA 1
ATOM 604 C C . ASP A 1 84 ? 0.522 14.298 11.838 1.00 92.25 84 ASP A C 1
ATOM 606 O O . ASP A 1 84 ? -0.377 14.913 11.261 1.00 92.25 84 ASP A O 1
ATOM 610 N N . VAL A 1 85 ? 0.356 13.033 12.230 1.00 91.56 85 VAL A N 1
ATOM 611 C CA . VAL A 1 85 ? -0.892 12.279 12.026 1.00 91.56 85 VAL A CA 1
ATOM 612 C C . VAL A 1 85 ? -2.099 13.010 12.639 1.00 91.56 85 VAL A C 1
ATOM 614 O O . VAL A 1 85 ? -2.178 13.201 13.853 1.00 91.56 85 VAL A O 1
ATOM 617 N N . ASP A 1 86 ? -3.094 13.339 11.810 1.00 94.88 86 ASP A N 1
ATOM 618 C CA . ASP A 1 86 ? -4.352 13.965 12.233 1.00 94.88 86 ASP A CA 1
ATOM 619 C C . ASP A 1 86 ? -5.353 12.895 12.692 1.00 94.88 86 ASP A C 1
ATOM 621 O O . ASP A 1 86 ? -6.187 12.374 11.940 1.00 94.88 86 ASP A O 1
ATOM 625 N N . GLU A 1 87 ? -5.260 12.554 13.975 1.00 95.75 87 GLU A N 1
ATOM 626 C CA . GLU A 1 87 ? -6.132 11.575 14.618 1.00 95.75 87 GLU A CA 1
ATOM 627 C C . GLU A 1 87 ? -7.620 11.945 14.550 1.00 95.75 87 GLU A C 1
ATOM 629 O O . GLU A 1 87 ? -8.472 11.058 14.412 1.00 95.75 87 GLU A O 1
ATOM 634 N N . ALA A 1 88 ? -7.946 13.237 14.648 1.00 96.38 88 ALA A N 1
ATOM 635 C CA . ALA A 1 88 ? -9.327 13.703 14.660 1.00 96.38 88 ALA A CA 1
ATOM 636 C C . ALA A 1 88 ? -9.980 13.473 13.293 1.00 96.38 88 ALA A C 1
ATOM 638 O O . ALA A 1 88 ? -11.078 12.910 13.217 1.00 96.38 88 ALA A O 1
ATOM 639 N N . MET A 1 89 ? -9.276 13.820 12.214 1.00 95.75 89 MET A N 1
ATOM 640 C CA . MET A 1 89 ? -9.763 13.612 10.854 1.00 95.75 89 MET A CA 1
ATOM 641 C C . MET A 1 89 ? -9.834 12.126 10.490 1.00 95.75 89 MET A C 1
ATOM 643 O O . MET A 1 89 ? -10.811 11.693 9.871 1.00 95.75 89 MET A O 1
ATOM 647 N N . ILE A 1 90 ? -8.865 11.317 10.935 1.00 94.94 90 ILE A N 1
ATOM 648 C CA . ILE A 1 90 ? -8.916 9.851 10.796 1.00 94.94 90 ILE A CA 1
ATOM 649 C C . ILE A 1 90 ? -10.176 9.287 11.464 1.00 94.94 90 ILE A C 1
ATOM 651 O O . ILE A 1 90 ? -10.909 8.508 10.844 1.00 94.94 90 ILE A O 1
ATOM 655 N N . ALA A 1 91 ? -10.452 9.687 12.709 1.00 96.56 91 ALA A N 1
ATOM 656 C CA . ALA A 1 91 ? -11.618 9.229 13.457 1.00 96.56 91 ALA A CA 1
ATOM 657 C C . ALA A 1 91 ? -12.933 9.630 12.769 1.00 96.56 91 ALA A C 1
ATOM 659 O O . ALA A 1 91 ? -13.815 8.786 12.574 1.00 96.56 91 ALA A O 1
ATOM 660 N N . GLU A 1 92 ? -13.057 10.892 12.351 1.00 97.44 92 GLU A N 1
ATOM 661 C CA . GLU A 1 92 ? -14.242 11.393 11.651 1.00 97.44 92 GLU A CA 1
ATOM 662 C C . GLU A 1 92 ? -14.471 10.647 10.331 1.00 97.44 92 GLU A C 1
ATOM 664 O O . GLU A 1 92 ? -15.585 10.184 10.051 1.00 97.44 92 GLU A O 1
ATOM 669 N N . HIS A 1 93 ? -13.413 10.463 9.537 1.00 96.06 93 HIS A N 1
ATOM 670 C CA . HIS A 1 93 ? -13.493 9.769 8.259 1.00 96.06 93 HIS A CA 1
ATOM 671 C C . HIS A 1 93 ? -13.921 8.306 8.423 1.00 96.06 93 HIS A C 1
ATOM 673 O O . HIS A 1 93 ? -14.791 7.836 7.682 1.00 96.06 93 HIS A O 1
ATOM 679 N N . ALA A 1 94 ? -13.356 7.596 9.405 1.00 94.88 94 ALA A N 1
ATOM 680 C CA . ALA A 1 94 ? -13.707 6.210 9.701 1.00 94.88 94 ALA A CA 1
ATOM 681 C C . ALA A 1 94 ? -15.184 6.067 10.096 1.00 94.88 94 ALA A C 1
ATOM 683 O O . ALA A 1 94 ? -15.902 5.232 9.540 1.00 94.88 94 ALA A O 1
ATOM 684 N N . VAL A 1 95 ? -15.672 6.926 10.998 1.00 96.94 95 VAL A N 1
ATOM 685 C CA . VAL A 1 95 ? -17.075 6.910 11.439 1.00 96.94 95 VAL A CA 1
ATOM 686 C C . VAL A 1 95 ? -18.022 7.280 10.298 1.00 96.94 95 VAL A C 1
ATOM 688 O O . VAL A 1 95 ? -19.089 6.679 10.169 1.00 96.94 95 VAL A O 1
ATOM 691 N N . ARG A 1 96 ? -17.646 8.230 9.434 1.00 97.75 96 ARG A N 1
ATOM 692 C CA . ARG A 1 96 ? -18.420 8.579 8.232 1.00 97.75 96 ARG A CA 1
ATOM 693 C C . ARG A 1 96 ? -18.574 7.378 7.297 1.00 97.75 96 ARG A C 1
ATOM 695 O O . ARG A 1 96 ? -19.679 7.131 6.819 1.00 97.75 96 ARG A O 1
ATOM 702 N N . LEU A 1 97 ? -17.494 6.635 7.042 1.00 93.75 97 LEU A N 1
ATOM 703 C CA . LEU A 1 97 ? -17.533 5.423 6.216 1.00 93.75 97 LEU A CA 1
ATOM 704 C C . LEU A 1 97 ? -18.416 4.342 6.847 1.00 93.75 97 LEU A C 1
ATOM 706 O O . LEU A 1 97 ? -19.258 3.769 6.158 1.00 93.75 97 LEU A O 1
ATOM 710 N N . ALA A 1 98 ? -18.284 4.115 8.155 1.00 92.38 98 ALA A N 1
ATOM 711 C CA . ALA A 1 98 ? -19.111 3.152 8.876 1.00 92.38 98 ALA A CA 1
ATOM 712 C C . ALA A 1 98 ? -20.606 3.512 8.818 1.00 92.38 98 ALA A C 1
ATOM 714 O O . ALA A 1 98 ? -21.432 2.665 8.484 1.00 92.38 98 ALA A O 1
ATOM 715 N N . LYS A 1 99 ? -20.951 4.792 9.018 1.00 93.19 99 LYS A N 1
ATOM 716 C CA . LYS A 1 99 ? -22.326 5.309 8.879 1.00 93.19 99 LYS A CA 1
ATOM 717 C C . LYS A 1 99 ? -22.904 5.138 7.474 1.00 93.19 99 LYS A C 1
ATOM 719 O O . LYS A 1 99 ? -24.117 5.017 7.336 1.00 93.19 99 LYS A O 1
ATOM 724 N N . ALA A 1 100 ? -22.062 5.123 6.441 1.00 94.31 100 ALA A N 1
ATOM 725 C CA . ALA A 1 100 ? -22.492 4.860 5.069 1.00 94.31 100 ALA A CA 1
ATOM 726 C C . ALA A 1 100 ? -22.822 3.376 4.809 1.00 94.31 100 ALA A C 1
ATOM 728 O O . ALA A 1 100 ? -23.361 3.057 3.751 1.00 94.31 100 ALA A O 1
ATOM 729 N N . GLY A 1 101 ? -22.525 2.476 5.755 1.00 88.69 101 GLY A N 1
ATOM 730 C CA . GLY A 1 101 ? -22.858 1.054 5.667 1.00 88.69 101 GLY A CA 1
ATOM 731 C C . GLY A 1 101 ? -21.807 0.198 4.963 1.00 88.69 101 GLY A C 1
ATOM 732 O O . GLY A 1 101 ? -22.139 -0.870 4.451 1.00 88.69 101 GLY A O 1
ATOM 733 N N . VAL A 1 102 ? -20.546 0.646 4.911 1.00 85.56 102 VAL A N 1
ATOM 734 C CA . VAL A 1 102 ? -19.448 -0.223 4.458 1.00 85.56 102 VAL A CA 1
ATOM 735 C C . VAL A 1 102 ? -19.271 -1.381 5.443 1.00 85.56 102 VAL A C 1
ATOM 737 O O . VAL A 1 102 ? -19.617 -1.272 6.615 1.00 85.56 102 VAL A O 1
ATOM 740 N N . THR A 1 103 ? -18.756 -2.509 4.976 1.00 83.88 103 THR A N 1
ATOM 741 C CA . THR A 1 103 ? -18.676 -3.753 5.755 1.00 83.88 103 THR A CA 1
ATOM 742 C C . THR A 1 103 ? -17.419 -3.820 6.609 1.00 83.88 103 THR A C 1
ATOM 744 O O . THR A 1 103 ? -17.437 -4.411 7.682 1.00 83.88 103 THR A O 1
ATOM 747 N N . GLY A 1 104 ? -16.334 -3.188 6.169 1.00 85.88 104 GLY A N 1
ATOM 748 C CA . GLY A 1 104 ? -15.094 -3.113 6.929 1.00 85.88 104 GLY A CA 1
ATOM 749 C C . GLY A 1 104 ? -14.153 -2.048 6.397 1.00 85.88 104 GLY A C 1
ATOM 750 O O . GLY A 1 104 ? -14.323 -1.534 5.288 1.00 85.88 104 GLY A O 1
ATOM 751 N N . LEU A 1 105 ? -13.146 -1.728 7.199 1.00 87.69 105 LEU A N 1
ATOM 752 C CA . LEU A 1 105 ? -12.110 -0.765 6.846 1.00 87.69 105 LEU A CA 1
ATOM 753 C C . LEU A 1 105 ? -10.770 -1.478 6.748 1.00 87.69 105 LEU A C 1
ATOM 755 O O . LEU A 1 105 ? -10.484 -2.361 7.550 1.00 87.69 105 LEU A O 1
ATOM 759 N N . ALA A 1 106 ? -9.943 -1.086 5.790 1.00 84.56 106 ALA A N 1
ATOM 760 C CA . ALA A 1 106 ? -8.554 -1.504 5.714 1.00 84.56 106 ALA A CA 1
ATOM 761 C C . ALA A 1 106 ? -7.660 -0.290 5.973 1.00 84.56 106 ALA A C 1
ATOM 763 O O . ALA A 1 106 ? -7.557 0.597 5.125 1.00 84.56 106 ALA A O 1
ATOM 764 N N . THR A 1 107 ? -7.042 -0.230 7.153 1.00 82.44 107 THR A N 1
ATOM 765 C CA . THR A 1 107 ? -6.041 0.801 7.453 1.00 82.44 107 THR A CA 1
ATOM 766 C C . THR A 1 107 ? -4.681 0.344 6.945 1.00 82.44 107 THR A C 1
ATOM 768 O O . THR A 1 107 ? -4.422 -0.855 6.846 1.00 82.44 107 THR A O 1
ATOM 771 N N . GLN A 1 108 ? -3.785 1.289 6.651 1.00 73.12 108 GLN A N 1
ATOM 772 C CA . GLN A 1 108 ? -2.393 0.972 6.301 1.00 73.12 108 GLN A CA 1
ATOM 773 C C . GLN A 1 108 ? -2.249 0.081 5.047 1.00 73.12 108 GLN A C 1
ATOM 775 O O . GLN A 1 108 ? -1.334 -0.734 4.960 1.00 73.12 108 GLN A O 1
ATOM 780 N N . GLY A 1 109 ? -3.164 0.209 4.078 1.00 64.31 109 GLY A N 1
ATOM 781 C CA . GLY A 1 109 ? -3.005 -0.432 2.768 1.00 64.31 109 GLY A CA 1
ATOM 782 C C . GLY A 1 109 ? -1.826 0.160 1.986 1.00 64.31 109 GLY A C 1
ATOM 783 O O . GLY A 1 109 ? -1.360 1.248 2.310 1.00 64.31 109 GLY A O 1
ATOM 784 N N . SER A 1 110 ? -1.379 -0.512 0.920 1.00 52.88 110 SER A N 1
ATOM 785 C CA . SER A 1 110 ? -0.290 -0.012 0.060 1.00 52.88 110 SER A CA 1
ATOM 786 C C . SER A 1 110 ? -0.629 1.290 -0.671 1.00 52.88 110 SER A C 1
ATOM 788 O O . SER A 1 110 ? 0.265 2.050 -1.010 1.00 52.88 110 SER A O 1
ATOM 790 N N . ASN A 1 111 ? -1.922 1.589 -0.844 1.00 51.22 111 ASN A N 1
ATOM 791 C CA . ASN A 1 111 ? -2.410 2.890 -1.319 1.00 51.22 111 ASN A CA 1
ATOM 792 C C . ASN A 1 111 ? -2.391 3.987 -0.239 1.00 51.22 111 ASN A C 1
ATOM 794 O O . ASN A 1 111 ? -2.751 5.125 -0.523 1.00 51.22 111 ASN A O 1
ATOM 798 N N . GLY A 1 112 ? -2.061 3.641 1.003 1.00 51.78 112 GLY A N 1
ATOM 799 C CA . GLY A 1 112 ? -1.853 4.595 2.078 1.00 51.78 112 GLY A CA 1
ATOM 800 C C . GLY A 1 112 ? -0.390 5.003 2.135 1.00 51.78 112 GLY A C 1
ATOM 801 O O . GLY A 1 112 ? 0.506 4.242 1.778 1.00 51.78 112 GLY A O 1
ATOM 802 N N . GLU A 1 113 ? -0.128 6.178 2.685 1.00 65.00 113 GLU A N 1
ATOM 803 C CA . GLU A 1 113 ? 1.219 6.666 2.997 1.00 65.00 113 GLU A CA 1
ATOM 804 C C . GLU A 1 113 ? 1.910 5.846 4.110 1.00 65.00 113 GLU A C 1
ATOM 806 O O . GLU A 1 113 ? 2.844 6.316 4.742 1.00 65.00 113 GLU A O 1
ATOM 811 N N . ALA A 1 114 ? 1.501 4.591 4.339 1.00 63.59 114 ALA A N 1
ATOM 812 C CA . ALA A 1 114 ? 2.044 3.660 5.328 1.00 63.59 114 ALA A CA 1
ATOM 813 C C . ALA A 1 114 ? 3.564 3.468 5.210 1.00 63.59 114 ALA A C 1
ATOM 815 O O . ALA A 1 114 ? 4.231 3.178 6.207 1.00 63.59 114 ALA A O 1
ATOM 816 N N . VAL A 1 115 ? 4.091 3.633 3.993 1.00 61.22 115 VAL A N 1
ATOM 817 C CA . VAL A 1 115 ? 5.523 3.592 3.660 1.00 61.22 115 VAL A CA 1
ATOM 818 C C . VAL A 1 115 ? 6.284 4.823 4.170 1.00 61.22 115 VAL A C 1
ATOM 820 O O . VAL A 1 115 ? 7.486 4.735 4.395 1.00 61.22 115 VAL A O 1
ATOM 823 N N . HIS A 1 116 ? 5.589 5.945 4.377 1.00 70.94 116 HIS A N 1
ATOM 824 C CA . HIS A 1 116 ? 6.123 7.196 4.924 1.00 70.94 116 HIS A CA 1
ATOM 825 C C . HIS A 1 116 ? 5.892 7.334 6.434 1.00 70.94 116 HIS A C 1
ATOM 827 O O . HIS A 1 116 ? 6.498 8.191 7.063 1.00 70.94 116 HIS A O 1
ATOM 833 N N . LEU A 1 117 ? 5.052 6.481 7.025 1.00 74.69 117 LEU A N 1
ATOM 834 C CA . LEU A 1 117 ? 4.799 6.479 8.461 1.00 74.69 117 LEU A CA 1
ATOM 835 C C . LEU A 1 117 ? 5.882 5.711 9.228 1.00 74.69 117 LEU A C 1
ATOM 837 O O . LEU A 1 117 ? 6.335 4.630 8.829 1.00 74.69 117 LEU A O 1
ATOM 841 N N . THR A 1 118 ? 6.222 6.203 10.410 1.00 78.44 118 THR A N 1
ATOM 842 C CA . THR A 1 118 ? 6.927 5.436 11.435 1.00 78.44 118 THR A CA 1
ATOM 843 C C . THR A 1 118 ? 6.050 4.297 11.959 1.00 78.44 118 THR A C 1
ATOM 845 O O . THR A 1 118 ? 4.838 4.208 11.743 1.00 78.44 118 THR A O 1
ATOM 848 N N . HIS A 1 119 ? 6.669 3.372 12.692 1.00 70.19 119 HIS A N 1
ATOM 849 C CA . HIS A 1 119 ? 5.935 2.273 13.315 1.00 70.19 119 HIS A CA 1
ATOM 850 C C . HIS A 1 119 ? 4.920 2.747 14.361 1.00 70.19 119 HIS A C 1
ATOM 852 O O . HIS A 1 119 ? 3.846 2.156 14.496 1.00 70.19 119 HIS A O 1
ATOM 858 N N . GLU A 1 120 ? 5.259 3.808 15.089 1.00 76.75 120 GLU A N 1
ATOM 859 C CA . GLU A 1 120 ? 4.384 4.407 16.094 1.00 76.75 120 GLU A CA 1
ATOM 860 C C . GLU A 1 120 ? 3.167 5.050 15.436 1.00 76.75 120 GLU A C 1
ATOM 862 O O . GLU A 1 120 ? 2.042 4.770 15.846 1.00 76.75 120 GLU A O 1
ATOM 867 N N . GLU A 1 121 ? 3.359 5.777 14.339 1.00 84.00 121 GLU A N 1
ATOM 868 C CA . GLU A 1 121 ? 2.264 6.381 13.578 1.00 84.00 121 GLU A CA 1
ATOM 869 C C . GLU A 1 121 ? 1.339 5.330 12.955 1.00 84.00 121 GLU A C 1
ATOM 871 O O . GLU A 1 121 ? 0.116 5.442 13.047 1.00 84.00 121 GLU A O 1
ATOM 876 N N . ARG A 1 122 ? 1.879 4.234 12.400 1.00 80.56 122 ARG A N 1
ATOM 877 C CA . ARG A 1 122 ? 1.040 3.133 11.881 1.00 80.56 122 ARG A CA 1
ATOM 878 C C . ARG A 1 122 ? 0.141 2.527 12.959 1.00 80.56 122 ARG A C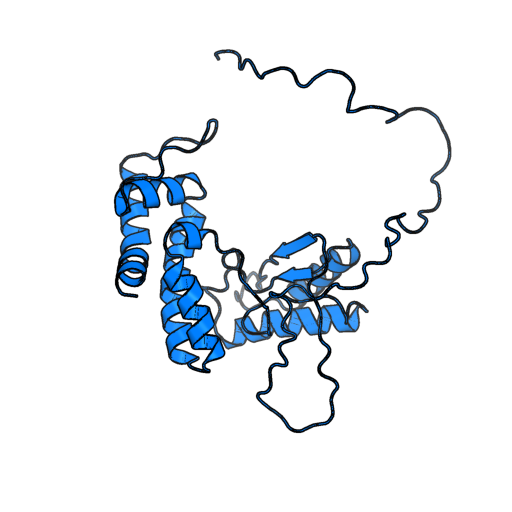 1
ATOM 880 O O . ARG A 1 122 ? -1.033 2.216 12.704 1.00 80.56 122 ARG A O 1
ATOM 887 N N . ARG A 1 123 ? 0.691 2.344 14.165 1.00 82.06 123 ARG A N 1
ATOM 888 C CA . ARG A 1 123 ? -0.063 1.882 15.340 1.00 82.06 123 ARG A CA 1
ATOM 889 C C . ARG A 1 123 ? -1.098 2.915 15.760 1.00 82.06 123 ARG A C 1
ATOM 891 O O . ARG A 1 123 ? -2.235 2.524 16.021 1.00 82.06 123 ARG A O 1
ATOM 898 N N . LEU A 1 124 ? -0.723 4.193 15.776 1.00 87.88 124 LEU A N 1
ATOM 899 C CA . LEU A 1 124 ? -1.596 5.300 16.137 1.00 87.88 124 LEU A CA 1
ATOM 900 C C . LEU A 1 124 ? -2.833 5.312 15.242 1.00 87.88 124 LEU A C 1
ATOM 902 O O . LEU A 1 124 ? -3.918 5.039 15.746 1.00 87.88 124 LEU A O 1
ATOM 906 N N . VAL A 1 125 ? -2.664 5.427 13.920 1.00 89.00 125 VAL A N 1
ATOM 907 C CA . VAL A 1 125 ? -3.759 5.424 12.928 1.00 89.00 125 VAL A CA 1
ATOM 908 C C . VAL A 1 125 ? -4.715 4.246 13.137 1.00 89.00 125 VAL A C 1
ATOM 910 O O . VAL A 1 125 ? -5.939 4.408 13.156 1.00 89.00 125 VAL A O 1
ATOM 913 N N . THR A 1 126 ? -4.166 3.041 13.312 1.00 88.12 126 THR A N 1
ATOM 914 C CA . THR A 1 126 ? -4.976 1.829 13.488 1.00 88.12 126 THR A CA 1
ATOM 915 C C . THR A 1 126 ? -5.742 1.850 14.813 1.00 88.12 126 THR A C 1
ATOM 917 O O . THR A 1 126 ? -6.935 1.536 14.847 1.00 88.12 126 THR A O 1
ATOM 920 N N . SER A 1 127 ? -5.087 2.262 15.900 1.00 89.50 127 SER A N 1
ATOM 921 C CA . SER A 1 127 ? -5.703 2.355 17.225 1.00 89.50 127 SER A CA 1
ATOM 922 C C . SER A 1 127 ? -6.776 3.447 17.295 1.00 89.50 127 SER A C 1
ATOM 924 O O . SER A 1 127 ? -7.848 3.212 17.851 1.00 89.50 127 SER A O 1
ATOM 926 N N . THR A 1 128 ? -6.535 4.601 16.672 1.00 94.06 128 THR A N 1
ATOM 927 C CA . THR A 1 128 ? -7.461 5.734 16.583 1.00 94.06 128 THR A CA 1
ATOM 928 C C . THR A 1 128 ? -8.703 5.340 15.795 1.00 94.06 128 THR A C 1
ATOM 930 O O . THR A 1 128 ? -9.820 5.541 16.270 1.00 94.06 128 THR A O 1
ATOM 933 N N . THR A 1 129 ? -8.528 4.656 14.660 1.00 93.50 129 THR A N 1
ATOM 934 C CA . THR A 1 129 ? -9.646 4.117 13.868 1.00 93.50 129 THR A CA 1
ATOM 935 C C . THR A 1 129 ? -10.498 3.145 14.690 1.00 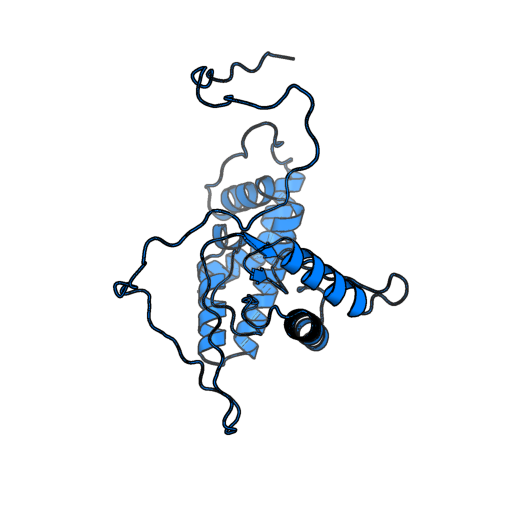93.50 129 THR A C 1
ATOM 937 O O . THR A 1 129 ? -11.720 3.280 14.730 1.00 93.50 129 THR A O 1
ATOM 940 N N . ARG A 1 130 ? -9.878 2.184 15.393 1.00 92.62 130 ARG A N 1
ATOM 941 C CA . ARG A 1 130 ? -10.607 1.217 16.236 1.00 92.62 130 ARG A CA 1
ATOM 942 C C . ARG A 1 130 ? -11.391 1.913 17.350 1.00 92.62 130 ARG A C 1
ATOM 944 O O . ARG A 1 130 ? -12.587 1.664 17.484 1.00 92.62 130 ARG A O 1
ATOM 951 N N . LYS A 1 131 ? -10.750 2.820 18.097 1.00 94.44 131 LYS A N 1
ATOM 952 C CA . LYS A 1 131 ? -11.399 3.599 19.167 1.00 94.44 131 LYS A CA 1
ATOM 953 C C . LYS A 1 131 ? -12.595 4.395 18.643 1.00 94.44 131 LYS A C 1
ATOM 955 O O . LYS A 1 131 ? -13.647 4.392 19.276 1.00 94.44 131 LYS A O 1
ATOM 960 N N . ALA A 1 132 ? -12.452 5.038 17.484 1.00 96.38 132 ALA A N 1
ATOM 961 C CA . ALA A 1 132 ? -13.523 5.815 16.866 1.00 96.38 132 ALA A CA 1
ATOM 962 C C . ALA A 1 132 ? -14.722 4.935 16.477 1.00 96.38 132 ALA A C 1
ATOM 964 O O . ALA A 1 132 ? -15.867 5.285 16.763 1.00 96.38 132 ALA A O 1
ATOM 965 N N . LEU A 1 133 ? -14.466 3.767 15.878 1.00 95.06 133 LEU A N 1
ATOM 966 C CA . LEU A 1 133 ? -15.513 2.805 15.535 1.00 95.06 133 LEU A CA 1
ATOM 967 C C . LEU A 1 133 ? -16.214 2.249 16.783 1.00 95.06 133 LEU A C 1
ATOM 969 O O . LEU A 1 133 ? -17.441 2.180 16.794 1.00 95.06 133 LEU A O 1
ATOM 973 N N . ASP A 1 134 ? -15.468 1.891 17.834 1.00 93.25 134 ASP A N 1
ATOM 974 C CA . ASP A 1 134 ? -16.043 1.421 19.104 1.00 93.25 134 ASP A CA 1
ATOM 975 C C . ASP A 1 134 ? -16.941 2.489 19.735 1.00 93.25 134 ASP A C 1
ATOM 977 O O . ASP A 1 134 ? -18.098 2.216 20.051 1.00 93.25 134 ASP A O 1
ATOM 981 N N . GLY A 1 135 ? -16.441 3.725 19.849 1.00 94.31 135 GLY A N 1
ATOM 982 C CA . GLY A 1 135 ? -17.190 4.846 20.422 1.00 94.31 135 GLY A CA 1
ATOM 983 C C . GLY A 1 135 ? -18.441 5.227 19.624 1.00 94.31 135 GLY A C 1
ATOM 984 O O . GLY A 1 135 ? -19.397 5.748 20.193 1.00 94.31 135 GLY A O 1
ATOM 985 N N . ALA A 1 136 ? -18.463 4.934 18.323 1.00 94.50 136 ALA A N 1
ATOM 986 C CA . ALA A 1 136 ? -19.607 5.175 17.448 1.00 94.50 136 ALA A CA 1
ATOM 987 C C . ALA A 1 136 ? -20.577 3.980 17.331 1.00 94.50 136 ALA A C 1
ATOM 989 O O . ALA A 1 136 ? -21.538 4.069 16.567 1.00 94.50 136 ALA A O 1
ATOM 990 N N . GLY A 1 137 ? -20.350 2.881 18.064 1.00 93.88 137 GLY A N 1
ATOM 991 C CA . GLY A 1 137 ? -21.229 1.703 18.072 1.00 93.88 137 GLY A CA 1
ATOM 992 C C . GLY A 1 137 ? -20.968 0.681 16.957 1.00 93.88 137 GLY A C 1
ATOM 993 O O . GLY A 1 137 ? -21.804 -0.184 16.720 1.00 93.88 137 GLY A O 1
ATOM 994 N N . TYR A 1 138 ? -19.817 0.749 16.284 1.00 91.25 138 TYR A N 1
ATOM 995 C CA . TYR A 1 138 ? -19.382 -0.189 15.238 1.00 91.25 138 TYR A CA 1
ATOM 996 C C . TYR A 1 138 ? -18.296 -1.145 15.762 1.00 91.25 138 TYR A C 1
ATOM 998 O O . TYR A 1 138 ? -17.284 -1.398 15.098 1.00 91.25 138 TYR A O 1
ATOM 1006 N N . SER A 1 139 ? -18.472 -1.670 16.977 1.00 87.88 139 SER A N 1
ATOM 1007 C CA . SER A 1 139 ? -17.499 -2.549 17.647 1.00 87.88 139 SER A CA 1
ATOM 1008 C C . SER A 1 139 ? -17.185 -3.822 16.866 1.00 87.88 139 SER A C 1
ATOM 1010 O O . SER A 1 139 ? -16.048 -4.297 16.898 1.00 87.88 139 SER A O 1
ATOM 1012 N N . ASP A 1 140 ? -18.160 -4.322 16.111 1.00 84.62 140 ASP A N 1
ATOM 1013 C CA . ASP A 1 140 ? -18.063 -5.574 15.356 1.00 84.62 140 ASP A CA 1
ATOM 1014 C C . ASP A 1 140 ? -17.478 -5.383 13.952 1.00 84.62 140 ASP A C 1
ATOM 1016 O O . ASP A 1 140 ? -17.113 -6.358 13.296 1.00 84.62 140 ASP A O 1
ATOM 1020 N N . MET A 1 141 ? -17.333 -4.131 13.496 1.00 86.31 141 MET A N 1
ATOM 1021 C CA . MET A 1 141 ? -16.782 -3.838 12.176 1.00 86.31 141 MET A CA 1
ATOM 1022 C C . MET A 1 141 ? -15.322 -4.320 12.087 1.00 86.31 141 MET A C 1
ATOM 1024 O O . MET A 1 141 ? -14.488 -3.874 12.890 1.00 86.31 141 MET A O 1
ATOM 1028 N N . PRO A 1 142 ? -14.983 -5.196 11.122 1.00 84.44 142 PRO A N 1
ATOM 1029 C CA . PRO A 1 142 ? -13.621 -5.656 10.917 1.00 84.44 142 PRO A CA 1
ATOM 1030 C C . PRO A 1 142 ? -12.718 -4.517 10.439 1.00 84.44 142 PRO A C 1
ATOM 1032 O O . PRO A 1 142 ? -13.047 -3.776 9.507 1.00 84.44 142 PRO A O 1
ATOM 1035 N N . LEU A 1 143 ? -11.547 -4.429 11.069 1.00 82.06 143 LEU A N 1
ATOM 1036 C CA . LEU A 1 143 ? -10.443 -3.583 10.643 1.00 82.06 143 LEU A CA 1
ATOM 1037 C C . LEU A 1 143 ? -9.337 -4.486 10.097 1.00 82.06 143 LEU A C 1
ATOM 1039 O O . LEU A 1 143 ? -8.765 -5.299 10.820 1.00 82.06 143 LEU A O 1
ATOM 1043 N N . VAL A 1 144 ? -9.068 -4.369 8.804 1.00 76.19 144 VAL A N 1
ATOM 1044 C CA . VAL A 1 144 ? -8.077 -5.168 8.090 1.00 76.19 144 VAL A CA 1
ATOM 1045 C C . VAL A 1 144 ? -6.764 -4.400 8.068 1.00 76.19 144 VAL A C 1
ATOM 1047 O O . VAL A 1 144 ? -6.584 -3.462 7.303 1.00 76.19 144 VAL A O 1
ATOM 1050 N N . SER A 1 145 ? -5.838 -4.808 8.921 1.00 71.00 145 SER A N 1
ATOM 1051 C CA . SER A 1 145 ? -4.441 -4.384 8.879 1.00 71.00 145 SER A CA 1
ATOM 1052 C C . SER A 1 145 ? -3.610 -5.547 9.389 1.00 71.00 145 SER A C 1
ATOM 1054 O O . SER A 1 145 ? -3.953 -6.111 10.427 1.00 71.00 145 SER A O 1
ATOM 1056 N N . LEU A 1 146 ? -2.543 -5.937 8.683 1.00 61.09 146 LEU A N 1
ATOM 1057 C CA . LEU A 1 146 ? -1.697 -7.062 9.109 1.00 61.09 146 LEU A CA 1
ATOM 1058 C C . LEU A 1 146 ? -1.198 -6.870 10.546 1.00 61.09 146 LEU A C 1
ATOM 1060 O O . LEU A 1 146 ? -1.256 -7.795 11.347 1.00 61.09 146 LEU A O 1
ATOM 1064 N N . ALA A 1 147 ? -0.832 -5.638 10.909 1.00 56.22 147 ALA A N 1
ATOM 1065 C CA . ALA A 1 147 ? -0.403 -5.288 12.261 1.00 56.22 147 ALA A CA 1
ATOM 1066 C C . ALA A 1 147 ? -1.525 -5.355 13.320 1.00 56.22 147 ALA A C 1
ATOM 1068 O O . ALA A 1 147 ? -1.227 -5.370 14.511 1.00 56.22 147 ALA A O 1
ATOM 1069 N N . ALA A 1 148 ? -2.794 -5.397 12.906 1.00 51.91 148 ALA A N 1
ATOM 1070 C CA . ALA A 1 148 ? -3.972 -5.472 13.772 1.00 51.91 148 ALA A CA 1
ATOM 1071 C C . ALA A 1 148 ? -4.740 -6.801 13.646 1.00 51.91 148 ALA A C 1
ATOM 1073 O O . ALA A 1 148 ? -5.913 -6.869 14.008 1.00 51.91 148 ALA A O 1
ATOM 1074 N N . GLY A 1 149 ? -4.097 -7.856 13.129 1.00 50.03 149 GLY A N 1
ATOM 1075 C CA . GLY A 1 149 ? -4.716 -9.179 12.977 1.00 50.03 149 GLY A CA 1
ATOM 1076 C C . GLY A 1 149 ? -5.554 -9.348 11.704 1.00 50.03 149 GLY A C 1
ATOM 1077 O O . GLY A 1 149 ? -6.414 -10.224 11.634 1.00 50.03 149 GLY A O 1
ATOM 1078 N N . GLY A 1 150 ? -5.329 -8.512 10.689 1.00 58.62 150 GLY A N 1
ATOM 1079 C CA . GLY A 1 150 ? -5.903 -8.675 9.356 1.00 58.62 150 GLY A CA 1
ATOM 1080 C C . GLY A 1 150 ? -5.437 -9.976 8.691 1.00 58.62 150 GLY A C 1
ATOM 1081 O O . GLY A 1 150 ? -4.274 -10.355 8.790 1.00 58.62 150 GLY A O 1
ATOM 1082 N N . HIS A 1 151 ? -6.349 -10.656 7.993 1.00 54.22 151 HIS A N 1
ATOM 1083 C CA . HIS A 1 151 ? -6.135 -12.017 7.480 1.00 54.22 151 HIS A CA 1
ATOM 1084 C C . HIS A 1 151 ? -5.518 -12.082 6.070 1.00 54.22 151 HIS A C 1
ATOM 1086 O O . HIS A 1 151 ? -5.235 -13.174 5.578 1.00 54.22 151 HIS A O 1
ATOM 1092 N N . GLY A 1 152 ? -5.311 -10.943 5.405 1.00 56.81 152 GLY A N 1
ATOM 1093 C CA . GLY A 1 152 ? -4.782 -10.903 4.043 1.00 56.81 152 GLY A CA 1
ATOM 1094 C C . GLY A 1 152 ? -4.545 -9.488 3.521 1.00 56.81 152 GLY A C 1
ATOM 1095 O O . GLY A 1 152 ? -4.826 -8.505 4.206 1.00 56.81 152 GLY A O 1
ATOM 1096 N N . ILE A 1 153 ? -4.027 -9.406 2.295 1.00 66.62 153 ILE A N 1
ATOM 1097 C CA . ILE A 1 153 ? -3.694 -8.166 1.588 1.00 66.62 153 ILE A CA 1
ATOM 1098 C C . ILE A 1 153 ? -4.259 -8.211 0.162 1.00 66.62 153 ILE A C 1
ATOM 1100 O O . ILE A 1 153 ? -4.202 -9.247 -0.500 1.00 66.62 153 ILE A O 1
ATOM 1104 N N . LEU A 1 154 ? -4.787 -7.086 -0.327 1.00 66.75 154 LEU A N 1
ATOM 1105 C CA . LEU A 1 154 ? -5.072 -6.886 -1.750 1.00 66.75 154 LEU A CA 1
ATOM 1106 C C . LEU A 1 154 ? -3.883 -6.155 -2.378 1.00 66.75 154 LEU A C 1
ATOM 1108 O O . LEU A 1 154 ? -3.842 -4.928 -2.402 1.00 66.75 154 LEU A O 1
ATOM 1112 N N . ALA A 1 155 ? -2.892 -6.917 -2.838 1.00 73.94 155 ALA A N 1
ATOM 1113 C CA . ALA A 1 155 ? -1.635 -6.373 -3.342 1.00 73.94 155 ALA A CA 1
ATOM 1114 C C . ALA A 1 155 ? -1.612 -6.353 -4.878 1.00 73.94 155 ALA A C 1
ATOM 1116 O O . ALA A 1 155 ? -1.476 -7.394 -5.519 1.00 73.94 155 ALA A O 1
ATOM 1117 N N . GLY A 1 156 ? -1.687 -5.162 -5.482 1.00 73.81 156 GLY A N 1
ATOM 1118 C CA . GLY A 1 156 ? -1.490 -5.001 -6.930 1.00 73.81 156 GLY A CA 1
ATOM 1119 C C . GLY A 1 156 ? -0.101 -5.468 -7.384 1.00 73.81 156 GLY A C 1
ATOM 1120 O O . GLY A 1 156 ? 0.035 -6.090 -8.441 1.00 73.81 156 GLY A O 1
ATOM 1121 N N . LEU A 1 157 ? 0.909 -5.257 -6.537 1.00 81.50 157 LEU A N 1
ATOM 1122 C CA . LEU A 1 157 ? 2.293 -5.674 -6.749 1.00 81.50 157 LEU A CA 1
ATOM 1123 C C . LEU A 1 157 ? 2.506 -7.190 -6.741 1.00 81.50 157 LEU A C 1
ATOM 1125 O O . LEU A 1 157 ? 3.477 -7.659 -7.329 1.00 81.50 157 LEU A O 1
ATOM 1129 N N . ALA A 1 158 ? 1.583 -7.974 -6.174 1.00 86.44 158 ALA A N 1
ATOM 1130 C CA . ALA A 1 158 ? 1.664 -9.436 -6.211 1.00 86.44 158 ALA A CA 1
ATOM 1131 C C . ALA A 1 158 ? 1.586 -10.000 -7.643 1.00 86.44 158 ALA A C 1
ATOM 1133 O O . ALA A 1 158 ? 1.933 -11.154 -7.858 1.00 86.44 158 ALA A O 1
ATOM 1134 N N . ASN A 1 159 ? 1.188 -9.198 -8.640 1.00 87.31 159 ASN A N 1
ATOM 1135 C CA . ASN A 1 159 ? 1.360 -9.571 -10.047 1.00 87.31 159 ASN A CA 1
ATOM 1136 C C . ASN A 1 159 ? 2.845 -9.695 -10.434 1.00 87.31 159 ASN A C 1
ATOM 1138 O O . ASN A 1 159 ? 3.180 -10.517 -11.279 1.00 87.31 159 ASN A O 1
ATOM 1142 N N . ILE A 1 160 ? 3.724 -8.885 -9.831 1.00 92.12 160 ILE A N 1
ATOM 1143 C CA . ILE A 1 160 ? 5.174 -8.885 -10.072 1.00 92.12 160 ILE A CA 1
ATOM 1144 C C . ILE A 1 160 ? 5.913 -9.774 -9.062 1.00 92.12 160 ILE A C 1
ATOM 1146 O O . ILE A 1 160 ? 6.845 -10.475 -9.446 1.00 92.12 160 ILE A O 1
ATOM 1150 N N . ALA A 1 161 ? 5.520 -9.745 -7.786 1.00 93.75 161 ALA A N 1
ATOM 1151 C CA . ALA A 1 161 ? 6.250 -10.424 -6.713 1.00 93.75 161 ALA A CA 1
ATOM 1152 C C . ALA A 1 161 ? 5.336 -11.217 -5.757 1.00 93.75 161 ALA A C 1
ATOM 1154 O O . ALA A 1 161 ? 5.208 -10.873 -4.576 1.00 93.75 161 ALA A O 1
ATOM 1155 N N . PRO A 1 162 ? 4.642 -12.259 -6.252 1.00 92.00 162 PRO A N 1
ATOM 1156 C CA . PRO A 1 162 ? 3.707 -13.027 -5.437 1.00 92.00 162 PRO A CA 1
ATOM 1157 C C . PRO A 1 162 ? 4.389 -13.779 -4.285 1.00 92.00 162 PRO A C 1
ATOM 1159 O O . PRO A 1 162 ? 3.826 -13.835 -3.188 1.00 92.00 162 PRO A O 1
ATOM 1162 N N . ARG A 1 163 ? 5.589 -14.344 -4.484 1.00 93.75 163 ARG A N 1
ATOM 1163 C CA . ARG A 1 163 ? 6.286 -15.123 -3.445 1.00 93.75 163 ARG A CA 1
ATOM 1164 C C . ARG A 1 163 ? 6.800 -14.220 -2.338 1.00 93.75 163 ARG A C 1
ATOM 1166 O O . ARG A 1 163 ? 6.682 -14.592 -1.176 1.00 93.75 163 ARG A O 1
ATOM 1173 N N . ALA A 1 164 ? 7.276 -13.021 -2.667 1.00 90.31 164 ALA A N 1
ATOM 1174 C CA . ALA A 1 164 ? 7.658 -12.019 -1.674 1.00 90.31 164 ALA A CA 1
ATOM 1175 C C . ALA A 1 164 ? 6.465 -11.602 -0.798 1.00 90.31 164 ALA A C 1
ATOM 1177 O O . ALA A 1 164 ? 6.586 -11.546 0.429 1.00 90.31 164 ALA A O 1
ATOM 1178 N N . CYS A 1 165 ? 5.283 -11.392 -1.390 1.00 85.88 165 CYS A N 1
ATOM 1179 C CA . CYS A 1 165 ? 4.066 -11.120 -0.620 1.00 85.88 165 CYS A CA 1
ATOM 1180 C C . CYS A 1 165 ? 3.708 -12.280 0.324 1.00 85.88 165 CYS A C 1
ATOM 1182 O O . CYS A 1 165 ? 3.438 -12.050 1.502 1.00 85.88 165 CYS A O 1
ATOM 1184 N N . VAL A 1 166 ? 3.734 -13.526 -0.164 1.00 86.50 166 VAL A N 1
ATOM 1185 C CA . VAL A 1 166 ? 3.439 -14.715 0.659 1.00 86.50 166 VAL A CA 1
ATOM 1186 C C . VAL A 1 166 ? 4.465 -14.875 1.780 1.00 86.50 166 VAL A C 1
ATOM 1188 O O . VAL A 1 166 ? 4.085 -15.026 2.942 1.00 86.50 166 VAL A O 1
ATOM 1191 N N . ARG A 1 167 ? 5.759 -14.765 1.463 1.00 87.50 167 ARG A N 1
ATOM 1192 C CA . ARG A 1 167 ? 6.840 -14.947 2.434 1.00 87.50 167 ARG A CA 1
ATOM 1193 C C . ARG A 1 167 ? 6.803 -13.902 3.546 1.00 87.50 167 ARG A C 1
ATOM 1195 O O . ARG A 1 167 ? 7.070 -14.237 4.696 1.00 87.50 167 ARG A O 1
ATOM 1202 N N . THR A 1 168 ? 6.399 -12.670 3.24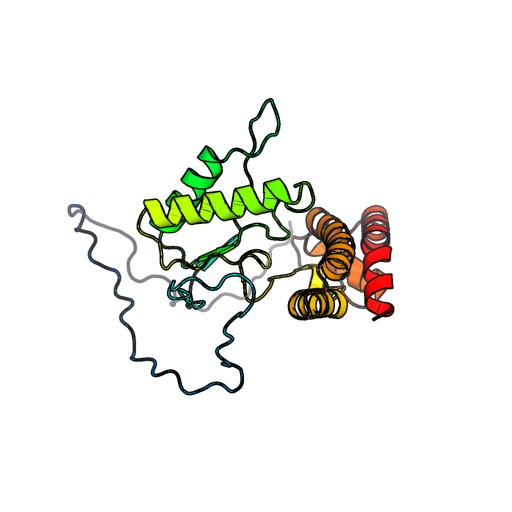0 1.00 84.12 168 THR A N 1
ATOM 1203 C CA . THR A 1 168 ? 6.198 -11.621 4.257 1.00 84.12 168 THR A CA 1
ATOM 1204 C C . THR A 1 168 ? 5.170 -12.054 5.306 1.00 84.12 168 THR A C 1
ATOM 1206 O O . THR A 1 168 ? 5.390 -11.888 6.507 1.00 84.12 168 THR A O 1
ATOM 1209 N N . ILE A 1 169 ? 4.063 -12.664 4.868 1.00 79.38 169 ILE A N 1
ATOM 1210 C CA . ILE A 1 169 ? 3.015 -13.176 5.761 1.00 79.38 169 ILE A CA 1
ATOM 1211 C C . ILE A 1 169 ? 3.508 -14.369 6.580 1.00 79.38 169 ILE A C 1
ATOM 1213 O O . ILE A 1 169 ? 3.197 -14.461 7.766 1.00 79.38 169 ILE A O 1
ATOM 1217 N N . GLU A 1 170 ? 4.271 -15.278 5.977 1.00 83.81 170 GLU A N 1
ATOM 1218 C CA . GLU A 1 170 ? 4.866 -16.412 6.692 1.00 83.81 170 GLU A CA 1
ATOM 1219 C C . GLU A 1 170 ? 5.810 -15.944 7.800 1.00 83.81 170 GLU A C 1
ATOM 1221 O O . GLU A 1 170 ? 5.639 -16.341 8.949 1.00 83.81 170 GLU A O 1
ATOM 1226 N N . LEU A 1 171 ? 6.737 -15.033 7.488 1.00 81.00 171 LEU A N 1
ATOM 1227 C CA . LEU A 1 171 ? 7.664 -14.454 8.464 1.00 81.00 171 LEU A CA 1
ATOM 1228 C C . LEU A 1 171 ? 6.920 -13.776 9.618 1.00 81.00 171 LEU A C 1
ATOM 1230 O O . LEU A 1 171 ? 7.276 -13.957 10.782 1.00 81.00 171 LEU A O 1
ATOM 1234 N N . TYR A 1 172 ? 5.850 -13.041 9.309 1.00 74.56 172 TYR A N 1
ATOM 1235 C CA . TYR A 1 172 ? 5.000 -12.432 10.328 1.00 74.56 172 TYR A CA 1
ATOM 1236 C C . TYR A 1 172 ? 4.340 -13.487 11.230 1.00 74.56 172 TYR A C 1
ATOM 1238 O O . TYR A 1 172 ? 4.381 -13.359 12.453 1.00 74.56 172 TYR A O 1
ATOM 1246 N N . ARG A 1 173 ? 3.786 -14.560 10.648 1.00 74.12 173 ARG A N 1
ATOM 1247 C CA . ARG A 1 173 ? 3.164 -15.677 11.390 1.00 74.12 173 ARG A CA 1
ATOM 1248 C C . ARG A 1 173 ? 4.163 -16.457 12.241 1.00 74.12 173 ARG A C 1
ATOM 1250 O O . ARG A 1 173 ? 3.811 -16.905 13.325 1.00 74.12 173 ARG A O 1
ATOM 1257 N N . GLU A 1 174 ? 5.399 -16.590 11.771 1.00 82.81 174 GLU A N 1
ATOM 1258 C CA . GLU A 1 174 ? 6.516 -17.185 12.513 1.00 82.81 174 GLU A CA 1
ATOM 1259 C C . GLU A 1 174 ? 7.008 -16.281 13.666 1.00 82.81 174 GLU A C 1
ATOM 1261 O O . GLU A 1 174 ? 7.889 -16.680 14.425 1.00 82.81 174 GLU A O 1
ATOM 1266 N N . GLY A 1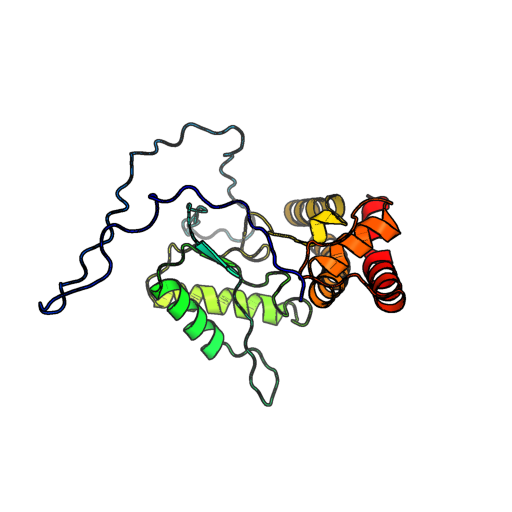 175 ? 6.478 -15.058 13.809 1.00 77.19 175 GLY A N 1
ATOM 1267 C CA . GLY A 1 175 ? 6.930 -14.081 14.804 1.00 77.19 175 GLY A CA 1
ATOM 1268 C C . GLY A 1 175 ? 8.263 -13.409 14.454 1.00 77.19 175 GLY A C 1
ATOM 1269 O O . GLY A 1 175 ? 8.808 -12.661 15.267 1.00 77.19 175 GLY A O 1
ATOM 1270 N N . LYS A 1 176 ? 8.785 -13.619 13.239 1.00 79.38 176 LYS A N 1
ATOM 1271 C CA . LYS A 1 176 ? 10.032 -13.023 12.730 1.00 79.38 176 LYS A CA 1
ATOM 1272 C C . LYS A 1 176 ? 9.787 -11.603 12.232 1.00 79.38 176 LYS A C 1
ATOM 1274 O O . LYS A 1 176 ? 9.925 -11.290 11.051 1.00 79.38 176 LYS A O 1
ATOM 1279 N N . LEU A 1 177 ? 9.394 -10.730 13.158 1.00 76.44 177 LEU A N 1
ATOM 1280 C CA . LEU A 1 177 ? 8.916 -9.385 12.839 1.00 76.44 177 LEU A CA 1
ATOM 1281 C C . LEU A 1 177 ? 9.961 -8.538 12.103 1.00 76.44 177 LEU A C 1
ATOM 1283 O O . LEU A 1 177 ? 9.599 -7.844 11.162 1.00 76.44 177 LEU A O 1
ATOM 1287 N N . ALA A 1 178 ? 11.239 -8.631 12.480 1.00 79.62 178 ALA A N 1
ATOM 1288 C CA . ALA A 1 178 ? 12.308 -7.874 11.826 1.00 79.62 178 ALA A CA 1
ATOM 1289 C C . ALA A 1 178 ? 12.502 -8.286 10.353 1.00 79.62 178 ALA A C 1
ATOM 1291 O O . ALA A 1 178 ? 12.626 -7.433 9.479 1.00 79.62 178 ALA A O 1
ATOM 1292 N N . GLU A 1 179 ? 12.468 -9.589 10.061 1.00 83.62 179 GLU A N 1
ATOM 1293 C CA . GLU A 1 179 ? 12.585 -10.107 8.691 1.00 83.62 179 GLU A CA 1
ATOM 1294 C C . GLU A 1 179 ? 11.347 -9.755 7.855 1.00 83.62 179 GLU A C 1
ATOM 1296 O O . GLU A 1 179 ? 11.471 -9.321 6.710 1.00 83.62 179 GLU A O 1
ATOM 1301 N N . ALA A 1 180 ? 10.150 -9.881 8.440 1.00 77.56 180 ALA A N 1
ATOM 1302 C CA . ALA A 1 180 ? 8.905 -9.475 7.792 1.00 77.56 180 ALA A CA 1
ATOM 1303 C C . ALA A 1 180 ? 8.903 -7.973 7.461 1.00 77.56 180 ALA A C 1
ATOM 1305 O O . ALA A 1 180 ? 8.466 -7.580 6.383 1.00 77.56 180 ALA A O 1
ATOM 1306 N N . GLN A 1 181 ? 9.426 -7.133 8.360 1.00 72.56 181 GLN A N 1
ATOM 1307 C CA . GLN A 1 181 ? 9.563 -5.692 8.142 1.00 72.56 181 GLN A CA 1
ATOM 1308 C C . GLN A 1 181 ? 10.551 -5.368 7.022 1.00 72.56 181 GLN A C 1
ATOM 1310 O O . GLN A 1 181 ? 10.213 -4.583 6.140 1.00 72.56 181 GLN A O 1
ATOM 1315 N N . ALA A 1 182 ? 11.730 -5.995 7.017 1.00 82.62 182 ALA A N 1
ATOM 1316 C CA . ALA A 1 182 ? 12.712 -5.801 5.952 1.00 82.62 182 ALA A CA 1
ATOM 1317 C C . ALA A 1 182 ? 12.135 -6.185 4.577 1.00 82.62 182 ALA A C 1
ATOM 1319 O O . ALA A 1 182 ? 12.309 -5.465 3.595 1.00 82.62 182 ALA A O 1
ATOM 1320 N N . MET A 1 183 ? 11.376 -7.284 4.512 1.00 84.12 183 MET A N 1
ATOM 1321 C CA . MET A 1 183 ? 10.693 -7.696 3.285 1.00 84.12 183 MET A CA 1
ATOM 1322 C C . MET A 1 183 ? 9.585 -6.716 2.879 1.00 84.12 183 MET A C 1
ATOM 1324 O O . MET A 1 183 ? 9.484 -6.342 1.708 1.00 84.12 183 MET A O 1
ATOM 1328 N N . GLN A 1 184 ? 8.789 -6.251 3.846 1.00 81.50 184 GLN A N 1
ATOM 1329 C CA . GLN A 1 184 ? 7.756 -5.242 3.625 1.00 81.50 184 GLN A CA 1
ATOM 1330 C C . GLN A 1 184 ? 8.343 -3.932 3.089 1.00 81.50 184 GLN A C 1
ATOM 1332 O O . GLN A 1 184 ? 7.685 -3.259 2.301 1.00 81.50 184 GLN A O 1
ATOM 1337 N N . GLU A 1 185 ? 9.564 -3.560 3.470 1.00 80.62 185 GLU A N 1
ATOM 1338 C CA . GLU A 1 185 ? 10.231 -2.354 2.974 1.00 80.62 185 GLU A CA 1
ATOM 1339 C C . GLU A 1 185 ? 10.527 -2.436 1.466 1.00 80.62 185 GLU A C 1
ATOM 1341 O O . GLU A 1 185 ? 10.224 -1.505 0.717 1.00 80.62 185 GLU A O 1
ATOM 1346 N N . VAL A 1 186 ? 11.028 -3.585 0.997 1.00 89.19 186 VAL A N 1
ATOM 1347 C CA . VAL A 1 186 ? 11.248 -3.842 -0.438 1.00 89.19 186 VAL A CA 1
ATOM 1348 C C . VAL A 1 186 ? 9.919 -3.853 -1.198 1.00 89.19 186 VAL A C 1
ATOM 1350 O O . VAL A 1 186 ? 9.796 -3.218 -2.248 1.00 89.19 186 VAL A O 1
ATOM 1353 N N . LEU A 1 187 ? 8.896 -4.521 -0.646 1.00 85.44 187 LEU A N 1
ATOM 1354 C CA . LEU A 1 187 ? 7.540 -4.504 -1.208 1.00 85.44 187 LEU A CA 1
ATOM 1355 C C . LEU A 1 187 ? 7.001 -3.074 -1.319 1.00 85.44 187 LEU A C 1
ATOM 1357 O O . LEU A 1 187 ? 6.472 -2.701 -2.357 1.00 85.44 187 LEU A O 1
ATOM 1361 N N . SER A 1 188 ? 7.206 -2.254 -0.290 1.00 81.31 188 SER A N 1
ATOM 1362 C CA . SER A 1 188 ? 6.744 -0.864 -0.221 1.00 81.31 188 SER A CA 1
ATOM 1363 C C . SER A 1 188 ? 7.363 0.018 -1.310 1.00 81.31 188 SER A C 1
ATOM 1365 O O . SER A 1 188 ? 6.663 0.807 -1.946 1.00 81.31 188 SER A O 1
ATOM 1367 N N . ARG A 1 189 ? 8.663 -0.142 -1.590 1.00 85.38 189 ARG A N 1
ATOM 1368 C CA . ARG A 1 189 ? 9.331 0.558 -2.703 1.00 85.38 189 ARG A CA 1
ATOM 1369 C C . ARG A 1 189 ? 8.807 0.110 -4.068 1.00 85.38 189 ARG A C 1
ATOM 1371 O O . ARG A 1 189 ? 8.592 0.938 -4.954 1.00 85.38 189 ARG A O 1
ATOM 1378 N N . GLY A 1 190 ? 8.555 -1.188 -4.230 1.00 89.56 190 GLY A N 1
ATOM 1379 C CA . GLY A 1 190 ? 7.906 -1.723 -5.425 1.00 89.56 190 GLY A CA 1
ATOM 1380 C C . GLY A 1 190 ? 6.486 -1.178 -5.612 1.00 89.56 190 GLY A C 1
ATOM 1381 O O . GLY A 1 190 ? 6.132 -0.734 -6.705 1.00 89.56 190 GLY A O 1
ATOM 1382 N N . ASP A 1 191 ? 5.693 -1.144 -4.541 1.00 85.38 191 ASP A N 1
ATOM 1383 C CA . ASP A 1 191 ? 4.335 -0.593 -4.530 1.00 85.38 191 ASP A CA 1
ATOM 1384 C C . ASP A 1 191 ? 4.337 0.879 -4.943 1.00 85.38 191 ASP A C 1
ATOM 1386 O O . ASP A 1 191 ? 3.511 1.282 -5.761 1.00 85.38 191 ASP A O 1
ATOM 1390 N N . TRP A 1 192 ? 5.310 1.671 -4.485 1.00 84.62 192 TRP A N 1
ATOM 1391 C CA . TRP A 1 192 ? 5.455 3.061 -4.919 1.00 84.62 192 TRP A CA 1
ATOM 1392 C C . TRP A 1 192 ? 5.616 3.190 -6.441 1.00 84.62 192 TRP A C 1
ATOM 1394 O O . TRP A 1 192 ? 4.952 4.014 -7.078 1.00 84.62 192 TRP A O 1
ATOM 1404 N N . THR A 1 193 ? 6.426 2.326 -7.059 1.00 90.19 193 THR A N 1
ATOM 1405 C CA . THR A 1 193 ? 6.557 2.268 -8.525 1.00 90.19 193 THR A CA 1
ATOM 1406 C C . THR A 1 193 ? 5.226 1.902 -9.191 1.00 90.19 193 THR A C 1
ATOM 1408 O O . THR A 1 193 ? 4.841 2.519 -10.192 1.00 90.19 193 THR A O 1
ATOM 1411 N N . ALA A 1 194 ? 4.489 0.941 -8.627 1.00 88.31 194 ALA A N 1
ATOM 1412 C CA . ALA A 1 194 ? 3.174 0.542 -9.125 1.00 88.31 194 ALA A CA 1
ATOM 1413 C C . ALA A 1 194 ? 2.127 1.661 -8.997 1.00 88.31 194 ALA A C 1
ATOM 1415 O O . ALA A 1 194 ? 1.343 1.851 -9.925 1.00 88.31 194 ALA A O 1
ATOM 1416 N N . ILE A 1 195 ? 2.145 2.446 -7.917 1.00 85.00 195 ILE A N 1
ATOM 1417 C CA . ILE A 1 195 ? 1.255 3.600 -7.707 1.00 85.00 195 ILE A CA 1
ATOM 1418 C C . ILE A 1 195 ? 1.511 4.672 -8.765 1.00 85.00 195 ILE A C 1
ATOM 1420 O O . ILE A 1 195 ? 0.571 5.154 -9.396 1.00 85.00 195 ILE A O 1
ATOM 1424 N N . GLN A 1 196 ? 2.780 5.003 -9.026 1.00 88.06 196 GLN A N 1
ATOM 1425 C CA . GLN A 1 196 ? 3.132 6.001 -10.042 1.00 88.06 196 GLN A CA 1
ATOM 1426 C C . GLN A 1 196 ? 2.760 5.565 -11.464 1.00 88.06 196 GLN A C 1
ATOM 1428 O O . GLN A 1 196 ? 2.461 6.405 -12.312 1.00 88.06 196 GLN A O 1
ATOM 1433 N N . GLY A 1 197 ? 2.841 4.265 -11.756 1.00 89.38 197 GLY A N 1
ATOM 1434 C CA . GLY A 1 197 ? 2.594 3.733 -13.095 1.00 89.38 197 GLY A CA 1
ATOM 1435 C C . GLY A 1 197 ? 1.171 3.232 -13.347 1.00 89.38 197 GLY A C 1
ATOM 1436 O O . GLY A 1 197 ? 0.773 3.058 -14.504 1.00 89.38 197 GLY A O 1
ATOM 1437 N N . GLY A 1 198 ? 0.408 2.963 -12.289 1.00 90.00 198 GLY A N 1
ATOM 1438 C CA . GLY A 1 198 ? -0.866 2.258 -12.357 1.00 90.00 198 GLY A CA 1
ATOM 1439 C C . GLY A 1 198 ? -0.768 0.941 -13.138 1.00 90.00 198 GLY A C 1
ATOM 1440 O O . GLY A 1 198 ? 0.284 0.307 -13.246 1.00 90.00 198 GLY A O 1
ATOM 1441 N N . VAL A 1 199 ? -1.878 0.541 -13.762 1.00 92.00 199 VAL A N 1
ATOM 1442 C CA . VAL A 1 199 ? -1.935 -0.685 -14.577 1.00 92.00 199 VAL A CA 1
ATOM 1443 C C . VAL A 1 199 ? -0.966 -0.659 -15.768 1.00 92.00 199 VAL A C 1
ATOM 1445 O O . VAL A 1 199 ? -0.441 -1.702 -16.149 1.00 92.00 199 VAL A O 1
ATOM 1448 N N . VAL A 1 200 ? -0.695 0.514 -16.352 1.00 95.50 200 VAL A N 1
ATOM 1449 C CA . VAL A 1 200 ? 0.249 0.643 -17.477 1.00 95.50 200 VAL A CA 1
ATOM 1450 C C . VAL A 1 200 ? 1.667 0.316 -17.006 1.00 95.50 200 VAL A C 1
ATOM 1452 O O . VAL A 1 200 ? 2.363 -0.462 -17.659 1.00 95.50 200 VAL A O 1
ATOM 1455 N N . GLY A 1 201 ? 2.057 0.842 -15.843 1.00 94.62 201 GLY A N 1
ATOM 1456 C CA . GLY A 1 201 ? 3.353 0.584 -15.228 1.00 94.62 201 GLY A CA 1
ATOM 1457 C C . GLY A 1 201 ? 3.549 -0.861 -14.818 1.00 94.62 201 GLY A C 1
ATOM 1458 O O . GLY A 1 201 ? 4.556 -1.456 -15.192 1.00 94.62 201 GLY A O 1
ATOM 1459 N N . VAL A 1 202 ? 2.566 -1.465 -14.148 1.00 94.50 202 VAL A N 1
ATOM 1460 C CA . VAL A 1 202 ? 2.648 -2.880 -13.747 1.00 94.50 202 VAL A CA 1
ATOM 1461 C C . VAL A 1 202 ? 2.783 -3.790 -14.971 1.00 94.50 202 VAL A C 1
ATOM 1463 O O . VAL A 1 202 ? 3.680 -4.628 -15.015 1.00 94.50 202 VAL A O 1
ATOM 1466 N N . LYS A 1 203 ? 1.970 -3.589 -16.019 1.00 96.31 203 LYS A N 1
ATOM 1467 C CA . LYS A 1 203 ? 2.071 -4.381 -17.260 1.00 96.31 203 LYS A CA 1
ATOM 1468 C C . LYS A 1 203 ? 3.399 -4.166 -17.989 1.00 96.31 203 LYS A C 1
ATOM 1470 O O . LYS A 1 203 ? 3.956 -5.121 -18.527 1.00 96.31 203 LYS A O 1
ATOM 1475 N N . SER A 1 204 ? 3.930 -2.941 -17.975 1.00 96.62 204 SER A N 1
ATOM 1476 C CA . SER A 1 204 ? 5.264 -2.637 -18.505 1.00 96.62 204 SER A CA 1
ATOM 1477 C C . SER A 1 204 ? 6.380 -3.311 -17.694 1.00 96.62 204 SER A C 1
ATOM 1479 O O . SER A 1 204 ? 7.353 -3.797 -18.272 1.00 96.62 204 SER A O 1
ATOM 1481 N N . GLY A 1 205 ? 6.242 -3.373 -16.367 1.00 95.88 205 GLY A N 1
ATOM 1482 C CA . GLY A 1 205 ? 7.159 -4.081 -15.473 1.00 95.88 205 GLY A CA 1
ATOM 1483 C C . GLY A 1 205 ? 7.191 -5.574 -15.782 1.00 95.88 205 GLY A C 1
ATOM 1484 O O . GLY A 1 205 ? 8.257 -6.111 -16.068 1.00 95.88 205 GLY A O 1
ATOM 1485 N N . LEU A 1 206 ? 6.019 -6.216 -15.858 1.00 96.44 206 LEU A N 1
ATOM 1486 C CA . LEU A 1 206 ? 5.902 -7.616 -16.282 1.00 96.44 206 LEU A CA 1
ATOM 1487 C C . LEU A 1 206 ? 6.579 -7.835 -17.644 1.00 96.44 206 LEU A C 1
ATOM 1489 O O . LEU A 1 206 ? 7.412 -8.732 -17.794 1.00 96.44 206 LEU A O 1
ATOM 1493 N N . GLN A 1 207 ? 6.285 -6.974 -18.627 1.00 96.94 207 GLN A N 1
ATOM 1494 C CA . GLN A 1 207 ? 6.803 -7.136 -19.986 1.00 96.94 207 GLN A CA 1
ATOM 1495 C C . GLN A 1 207 ? 8.331 -7.043 -20.036 1.00 96.94 207 GLN A C 1
ATOM 1497 O O . GLN A 1 207 ? 8.963 -7.802 -20.768 1.00 96.94 207 GLN A O 1
ATOM 1502 N N . SER A 1 208 ? 8.918 -6.117 -19.277 1.00 95.81 208 SER A N 1
ATOM 1503 C CA . SER A 1 208 ? 10.360 -5.840 -19.297 1.00 95.81 208 SER A CA 1
ATOM 1504 C C . SER A 1 208 ? 11.188 -6.769 -18.406 1.00 95.81 208 SER A C 1
ATOM 1506 O O . SER A 1 208 ? 12.350 -7.020 -18.724 1.00 95.81 208 SER A O 1
ATOM 1508 N N . LEU A 1 209 ? 10.613 -7.292 -17.320 1.00 95.56 209 LEU A N 1
ATOM 1509 C CA . LEU A 1 209 ? 11.311 -8.160 -16.366 1.00 95.56 209 LEU A CA 1
ATOM 1510 C C . LEU A 1 209 ? 11.071 -9.649 -16.627 1.00 95.56 209 LEU A C 1
ATOM 1512 O O . LEU A 1 209 ? 11.957 -10.465 -16.379 1.00 95.56 209 LEU A O 1
ATOM 1516 N N . MET A 1 210 ? 9.889 -10.005 -17.138 1.00 94.69 210 MET A N 1
ATOM 1517 C CA . MET A 1 210 ? 9.441 -11.395 -17.284 1.00 94.69 210 MET A CA 1
ATOM 1518 C C . MET A 1 210 ? 9.089 -11.783 -18.724 1.00 94.69 210 MET A C 1
ATOM 1520 O O . MET A 1 210 ? 8.801 -12.947 -18.991 1.00 94.69 210 MET A O 1
ATOM 1524 N N . GLY A 1 211 ? 9.089 -10.830 -19.660 1.00 95.50 211 GLY A N 1
ATOM 1525 C CA . GLY A 1 211 ? 8.807 -11.083 -21.075 1.00 95.50 211 GLY A CA 1
ATOM 1526 C C . GLY A 1 211 ? 7.321 -11.191 -21.436 1.00 95.50 211 GLY A C 1
ATOM 1527 O O . GLY A 1 211 ? 7.002 -11.364 -22.612 1.00 95.50 211 GLY A O 1
ATOM 1528 N N . TYR A 1 212 ? 6.404 -11.036 -20.476 1.00 95.31 212 TYR A N 1
ATOM 1529 C CA . TYR A 1 212 ? 4.955 -11.052 -20.703 1.00 95.31 212 TYR A CA 1
ATOM 1530 C C . TYR A 1 212 ? 4.291 -9.876 -19.993 1.00 95.31 212 TYR A C 1
ATOM 1532 O O . TYR A 1 212 ? 4.773 -9.435 -18.972 1.00 95.31 212 TYR A O 1
ATOM 1540 N N . GLY A 1 213 ? 3.173 -9.363 -20.491 1.00 93.00 213 GLY A N 1
ATOM 1541 C CA . GLY A 1 213 ? 2.445 -8.270 -19.837 1.00 93.00 213 GLY A CA 1
ATOM 1542 C C . GLY A 1 213 ? 1.642 -7.470 -20.845 1.00 93.00 213 GLY A C 1
ATOM 1543 O O . GLY A 1 213 ? 0.460 -7.203 -20.631 1.00 93.00 213 GLY A O 1
ATOM 1544 N N . GLY A 1 214 ? 2.240 -7.186 -22.005 1.00 93.69 214 GLY A N 1
ATOM 1545 C CA . GLY A 1 214 ? 1.597 -6.463 -23.097 1.00 93.69 214 GLY A CA 1
ATOM 1546 C C . GLY A 1 214 ? 1.115 -5.064 -22.700 1.00 93.69 214 GLY A C 1
ATOM 1547 O O . GLY A 1 214 ? 1.485 -4.510 -21.667 1.00 93.69 214 GLY A O 1
ATOM 1548 N N . TYR A 1 215 ? 0.252 -4.477 -23.527 1.00 94.69 215 TYR A N 1
ATOM 1549 C CA . TYR A 1 215 ? -0.250 -3.120 -23.300 1.00 94.69 215 TYR A CA 1
ATOM 1550 C C . TYR A 1 215 ? -1.584 -3.103 -22.551 1.00 94.69 215 TYR A C 1
ATOM 1552 O O . TYR A 1 215 ? -2.387 -4.040 -22.623 1.00 94.69 215 TYR A O 1
ATOM 1560 N N . ALA A 1 216 ? -1.829 -2.023 -21.811 1.00 92.62 216 ALA A N 1
ATOM 1561 C CA . ALA A 1 216 ? -3.158 -1.726 -21.294 1.00 92.62 216 ALA A CA 1
ATOM 1562 C C . ALA A 1 216 ? -4.136 -1.442 -22.451 1.00 92.62 216 ALA A C 1
ATOM 1564 O O . ALA A 1 216 ? -3.730 -1.077 -23.557 1.00 92.62 216 ALA A O 1
ATOM 1565 N N . ARG A 1 217 ? -5.434 -1.644 -22.207 1.00 93.56 217 ARG A N 1
ATOM 1566 C CA . ARG A 1 217 ? -6.479 -1.369 -23.201 1.00 93.56 217 ARG A CA 1
ATOM 1567 C C . ARG A 1 217 ? -6.698 0.145 -23.322 1.00 93.56 217 ARG A C 1
ATOM 1569 O O . ARG A 1 217 ? -6.683 0.846 -22.315 1.00 93.56 217 ARG A O 1
ATOM 1576 N N . SER A 1 218 ? -6.966 0.622 -24.541 1.00 88.81 218 SER A N 1
ATOM 1577 C CA . SER A 1 218 ? -7.477 1.982 -24.793 1.00 88.81 218 SER A CA 1
ATOM 1578 C C . SER A 1 218 ? -8.656 2.309 -23.851 1.00 88.81 218 SER A C 1
ATOM 1580 O O . SER A 1 218 ? -9.478 1.414 -23.622 1.00 88.81 218 SER A O 1
ATOM 1582 N N . PRO A 1 219 ? -8.763 3.532 -23.294 1.00 93.19 219 PRO A N 1
ATOM 1583 C CA . PRO A 1 219 ? -8.019 4.752 -23.639 1.00 93.19 219 PRO A CA 1
ATOM 1584 C C . PRO A 1 219 ? -6.682 4.937 -22.906 1.00 93.19 219 PRO A C 1
ATOM 1586 O O . PRO A 1 219 ? -6.068 5.994 -23.033 1.00 93.19 219 PRO A O 1
ATOM 1589 N N . LEU A 1 220 ? -6.212 3.949 -22.135 1.00 92.81 220 LEU A N 1
ATOM 1590 C CA . LEU A 1 220 ? -4.939 4.078 -21.427 1.00 92.81 220 LEU A CA 1
ATOM 1591 C C . LEU A 1 220 ? -3.772 4.194 -22.424 1.00 92.81 220 LEU A C 1
ATOM 1593 O O . LEU A 1 220 ? -3.713 3.418 -23.386 1.00 92.81 220 LEU A O 1
ATOM 1597 N N . PRO A 1 221 ? -2.842 5.143 -22.213 1.00 93.06 221 PRO A N 1
ATOM 1598 C CA . PRO A 1 221 ? -1.734 5.354 -23.127 1.00 93.06 221 PRO A CA 1
ATOM 1599 C C . PRO A 1 221 ? -0.759 4.175 -23.087 1.00 93.06 221 PRO A C 1
ATOM 1601 O O . PRO A 1 221 ? -0.652 3.445 -22.098 1.00 93.06 221 PRO A O 1
ATOM 1604 N N . ARG A 1 222 ? -0.005 4.008 -24.175 1.00 95.31 222 ARG A N 1
ATOM 1605 C CA . ARG A 1 222 ? 1.173 3.137 -24.162 1.00 95.31 222 ARG A CA 1
ATOM 1606 C C . ARG A 1 222 ? 2.306 3.826 -23.389 1.00 95.31 222 ARG A C 1
ATOM 1608 O O . ARG A 1 222 ? 2.403 5.049 -23.473 1.00 95.31 222 ARG A O 1
ATOM 1615 N N . PRO A 1 223 ? 3.168 3.069 -22.687 1.00 95.50 223 PRO A N 1
ATOM 1616 C CA . PRO A 1 223 ? 4.361 3.639 -22.071 1.00 95.50 223 PRO A CA 1
ATOM 1617 C C . PRO A 1 223 ? 5.267 4.293 -23.110 1.00 95.50 223 PRO A C 1
ATOM 1619 O O . PRO A 1 223 ? 5.507 3.709 -24.171 1.00 95.50 223 PRO A O 1
ATOM 1622 N N . THR A 1 224 ? 5.830 5.455 -22.779 1.00 97.00 224 THR A N 1
ATOM 1623 C CA . THR A 1 224 ? 7.011 5.954 -23.497 1.00 97.00 224 THR A CA 1
ATOM 1624 C C . THR A 1 224 ? 8.236 5.087 -23.164 1.00 97.00 224 THR A C 1
ATOM 1626 O O . THR A 1 224 ? 8.237 4.394 -22.137 1.00 97.00 224 THR A O 1
ATOM 1629 N N . PRO A 1 225 ? 9.301 5.104 -23.986 1.00 96.81 225 PRO A N 1
ATOM 1630 C CA . PRO A 1 225 ? 10.546 4.400 -23.669 1.00 96.81 225 PRO A CA 1
ATOM 1631 C C . PRO A 1 225 ? 11.128 4.786 -22.300 1.00 96.81 225 PRO A C 1
ATOM 1633 O O . PRO A 1 225 ? 11.599 3.924 -21.559 1.00 96.81 225 PRO A O 1
ATOM 1636 N N . GLU A 1 226 ? 11.040 6.063 -21.928 1.00 97.25 226 GLU A N 1
ATOM 1637 C CA . GLU A 1 226 ? 11.529 6.592 -20.652 1.00 97.25 226 GLU A CA 1
ATOM 1638 C C . GLU A 1 226 ? 10.697 6.068 -19.479 1.00 97.25 226 GLU A C 1
ATOM 1640 O O . GLU A 1 226 ? 11.257 5.650 -18.467 1.00 97.25 226 GLU A O 1
ATOM 1645 N N . GLN A 1 227 ? 9.367 6.033 -19.622 1.00 96.75 227 GLN A N 1
ATOM 1646 C CA . GLN A 1 227 ? 8.478 5.446 -18.616 1.00 96.75 227 GLN A CA 1
ATOM 1647 C C . GLN A 1 227 ? 8.739 3.948 -18.447 1.00 96.75 227 GLN A C 1
ATOM 1649 O O . GLN A 1 227 ? 8.855 3.470 -17.321 1.00 96.75 227 GLN A O 1
ATOM 1654 N N . ALA A 1 228 ? 8.885 3.212 -19.555 1.00 96.25 228 ALA A N 1
ATOM 1655 C CA . ALA A 1 228 ? 9.169 1.781 -19.519 1.00 96.25 228 ALA A CA 1
ATOM 1656 C C . ALA A 1 228 ? 10.496 1.488 -18.806 1.00 96.25 228 ALA A C 1
ATOM 1658 O O . ALA A 1 228 ? 10.553 0.594 -17.960 1.00 96.25 228 ALA A O 1
ATOM 1659 N N . LYS A 1 229 ? 11.541 2.272 -19.105 1.00 97.31 229 LYS A N 1
ATOM 1660 C CA . LYS A 1 229 ? 12.838 2.189 -18.427 1.00 97.31 229 LYS A CA 1
ATOM 1661 C C . LYS A 1 229 ? 12.706 2.493 -16.932 1.00 97.31 229 LYS A C 1
ATOM 1663 O O . LYS A 1 229 ? 13.110 1.664 -16.121 1.00 97.31 229 LYS A O 1
ATOM 1668 N N . LYS A 1 230 ? 12.075 3.618 -16.574 1.00 97.44 230 LYS A N 1
ATOM 1669 C CA . LYS A 1 230 ? 11.863 4.032 -15.178 1.00 97.44 230 LYS A CA 1
ATOM 1670 C C . LYS A 1 230 ? 11.142 2.953 -14.369 1.00 97.44 230 LYS A C 1
ATOM 1672 O O . LYS A 1 230 ? 11.547 2.652 -13.253 1.00 97.44 230 LYS A O 1
ATOM 1677 N N . TRP A 1 231 ? 10.071 2.370 -14.908 1.00 96.81 231 TRP A N 1
ATOM 1678 C CA . TRP A 1 231 ? 9.315 1.339 -14.194 1.00 96.81 231 TRP A CA 1
ATOM 1679 C C . TRP A 1 231 ? 10.069 0.014 -14.102 1.00 96.81 231 TRP A C 1
ATOM 1681 O O . TRP A 1 231 ? 9.993 -0.633 -13.064 1.00 96.81 231 TRP A O 1
ATOM 1691 N N . ARG A 1 232 ? 10.833 -0.379 -15.132 1.00 96.50 232 ARG A N 1
ATOM 1692 C CA . ARG A 1 232 ? 11.719 -1.552 -15.047 1.00 96.50 232 ARG A CA 1
ATOM 1693 C C . ARG A 1 232 ? 12.711 -1.399 -13.893 1.00 96.50 232 ARG A C 1
ATOM 1695 O O . ARG A 1 232 ? 12.825 -2.309 -13.084 1.00 96.50 232 ARG A O 1
ATOM 1702 N N . GLU A 1 233 ? 13.398 -0.259 -13.830 1.00 97.25 233 GLU A N 1
ATOM 1703 C CA . GLU A 1 233 ? 14.371 0.058 -12.774 1.00 97.25 233 GLU A CA 1
ATOM 1704 C C . GLU A 1 233 ? 13.695 0.105 -11.394 1.00 97.25 233 GLU A C 1
ATOM 1706 O O . GLU A 1 233 ? 14.175 -0.511 -10.448 1.00 97.25 233 GLU A O 1
ATOM 1711 N N . GLY A 1 234 ? 12.524 0.744 -11.288 1.00 95.44 234 GLY A N 1
ATOM 1712 C CA . GLY A 1 234 ? 11.763 0.825 -10.035 1.00 95.44 234 GLY A CA 1
ATOM 1713 C C . GLY A 1 234 ? 11.260 -0.522 -9.495 1.00 95.44 234 GLY A C 1
ATOM 1714 O O . GLY A 1 234 ? 11.006 -0.643 -8.299 1.00 95.44 234 GLY A O 1
ATOM 1715 N N . PHE A 1 235 ? 11.136 -1.544 -10.347 1.00 96.94 235 PHE A N 1
ATOM 1716 C CA . PHE A 1 235 ? 10.770 -2.907 -9.946 1.00 96.94 235 PHE A CA 1
ATOM 1717 C C . PHE A 1 235 ? 11.974 -3.857 -9.822 1.00 96.94 235 PHE A C 1
ATOM 1719 O O . PHE A 1 235 ? 11.784 -5.022 -9.475 1.00 96.94 235 PHE A O 1
ATOM 1726 N N . GLU A 1 236 ? 13.200 -3.410 -10.104 1.00 96.00 236 GLU A N 1
ATOM 1727 C CA . GLU A 1 236 ? 14.364 -4.298 -10.228 1.00 96.00 236 GLU A CA 1
ATOM 1728 C C . GLU A 1 236 ? 14.758 -4.946 -8.894 1.00 96.00 236 GLU A C 1
ATOM 1730 O O . GLU A 1 236 ? 14.927 -6.164 -8.839 1.00 96.00 236 GLU A O 1
ATOM 1735 N N . GLU A 1 237 ? 14.817 -4.167 -7.809 1.00 96.44 237 GLU A N 1
ATOM 1736 C CA . GLU A 1 237 ? 15.085 -4.677 -6.453 1.00 96.44 237 GLU A CA 1
ATOM 1737 C C . GLU A 1 237 ? 14.029 -5.707 -6.028 1.00 96.44 237 GLU A C 1
ATOM 1739 O O . GLU A 1 237 ? 14.351 -6.808 -5.580 1.00 96.44 237 GLU A O 1
ATOM 1744 N N . LEU A 1 238 ? 12.756 -5.368 -6.233 1.00 94.88 238 LEU A N 1
ATOM 1745 C CA . LEU A 1 238 ? 11.638 -6.243 -5.916 1.00 94.88 238 LEU A CA 1
ATOM 1746 C C . LEU A 1 238 ? 11.709 -7.561 -6.694 1.00 94.88 238 LEU A C 1
ATOM 1748 O O . LEU A 1 238 ? 11.485 -8.634 -6.136 1.00 94.88 238 LEU A O 1
ATOM 1752 N N . TYR A 1 239 ? 11.996 -7.492 -7.991 1.00 96.50 239 TYR A N 1
ATOM 1753 C CA . TYR A 1 239 ? 12.060 -8.679 -8.832 1.00 96.50 239 TYR A CA 1
ATOM 1754 C C . TYR A 1 239 ? 13.271 -9.556 -8.501 1.00 96.50 239 TYR A C 1
ATOM 1756 O O . TYR A 1 239 ? 13.184 -10.783 -8.574 1.00 96.50 239 TYR A O 1
ATOM 1764 N N . ALA A 1 240 ? 14.388 -8.948 -8.094 1.00 97.06 240 ALA A N 1
ATOM 1765 C CA . ALA A 1 240 ? 15.533 -9.681 -7.570 1.00 97.06 240 ALA A CA 1
ATOM 1766 C C . ALA A 1 240 ? 15.171 -10.437 -6.281 1.00 97.06 240 ALA A C 1
ATOM 1768 O O . ALA A 1 240 ? 15.486 -11.624 -6.172 1.00 97.06 240 ALA A O 1
ATOM 1769 N N . LEU A 1 241 ? 14.449 -9.794 -5.354 1.00 96.00 241 LEU A N 1
ATOM 1770 C CA . LEU A 1 241 ? 13.928 -10.450 -4.152 1.00 96.00 241 LEU A CA 1
ATOM 1771 C C . LEU A 1 241 ? 13.001 -11.622 -4.512 1.00 96.00 241 LEU A C 1
ATOM 1773 O O . LEU A 1 241 ? 13.216 -12.732 -4.032 1.00 96.00 241 LEU A O 1
ATOM 1777 N N . GLU A 1 242 ? 12.026 -11.410 -5.398 1.00 95.88 242 GLU A N 1
ATOM 1778 C CA . GLU A 1 242 ? 11.088 -12.455 -5.846 1.00 95.88 242 GLU A CA 1
ATOM 1779 C C . GLU A 1 242 ? 11.805 -13.693 -6.414 1.00 95.88 242 GLU A C 1
ATOM 1781 O O . GLU A 1 242 ? 11.396 -14.833 -6.172 1.00 95.88 242 GLU A O 1
ATOM 1786 N N . LYS A 1 243 ? 12.896 -13.476 -7.158 1.00 96.25 243 LYS A N 1
ATOM 1787 C CA . LYS A 1 243 ? 13.730 -14.550 -7.715 1.00 96.25 243 LYS A CA 1
ATOM 1788 C C . LYS A 1 243 ? 14.576 -15.287 -6.683 1.00 96.25 243 LYS A C 1
ATOM 1790 O O . LYS A 1 243 ? 14.958 -16.422 -6.950 1.00 96.25 243 LYS A O 1
ATOM 1795 N N . SER A 1 244 ? 14.915 -14.634 -5.574 1.00 96.19 244 SER A N 1
ATOM 1796 C CA . SER A 1 244 ? 15.780 -15.193 -4.529 1.00 96.19 244 SER A CA 1
ATOM 1797 C C . SER A 1 244 ? 15.061 -16.150 -3.582 1.00 96.19 244 SER A C 1
ATOM 1799 O O . SER A 1 244 ? 15.709 -16.983 -2.950 1.00 96.19 244 SER A O 1
ATOM 1801 N N . LEU A 1 245 ? 13.737 -16.013 -3.481 1.00 91.56 245 LEU A N 1
ATOM 1802 C CA . LEU A 1 245 ? 12.881 -16.896 -2.692 1.00 91.56 245 LEU A CA 1
ATOM 1803 C C . LEU A 1 245 ? 12.773 -18.265 -3.347 1.00 91.56 245 LEU A C 1
ATOM 1805 O O . LEU A 1 245 ? 12.263 -19.194 -2.686 1.00 91.56 245 LEU A O 1
#

InterPro domains:
  IPR002220 DapA-like [PF00701] (136-226)
  IPR002220 DapA-like [PTHR12128] (137-238)
  IPR002220 DapA-like [SM01130] (66-239)
  IPR013785 Aldolase-type TIM barrel [G3DSA:3.20.20.70] (58-140)
  IPR013785 Aldolase-type TIM barrel [G3DSA:3.20.20.70] (141-245)

Foldseek 3Di:
DDDDDDDDDPPDDDDDDDDDDDDDDDDDDDDPPDDPPPPPPDDVVPDPDDDDDDDPDPDPPQDQDQDPFAEEEDEWDADPPPRHTDLVVLLVRLLVVVVVPGQAYEYCALVYCVLVDDPVSSVSSQVSSQVSCVVSPNNSHDYADVVVVHDAHPQPCCLQAVPLRVVLSVCVVVVVPVVSVVSVNLSSLLSVLCVVCPLLLSLLLCCVLPVGRDGDDPPDDHDDPVNSVVSVVSCVSVNVVSVVD

Organism: Magnaporthiopsis poae (strain ATCC 64411 / 73-15) (NCBI:txid644358)